Protein AF-A0A523Y643-F1 (afdb_monomer)

Sequence (197 aa):
MKVLLTNDDGIYAPGLFSLYQALKSDYDLTVVAPESEMSAVGHAITLTSPLRVQEVQRNGSTYGYAVTGTPADCVKIAVQELLERPPDIILSGINPGANIGVNLLYSGTVSAATEGAFLGVRSAAISLNARKNPDFGFAAQFSKEIIRFMIESGLRDGTALNVNIPALPKEEIAGVCFTRQGTSRFEEYFERRSDPR

Radius of gyration: 16.76 Å; Cα contacts (8 Å, |Δi|>4): 409; chains: 1; bounding box: 59×37×44 Å

Mean predicted aligned error: 4.1 Å

Secondary structure (DSSP, 8-state):
-EEEEE-SS-TT-HHHHHHHHHHTTTSEEEEEEESS--TT-TT----SS---EEEEEETTEEEEEEESS-HHHHHHHIIIIISSS--SEEEEEEEES---GGGGGG-HHHHHHHHHHHTT-EEEEEEEE-SSS---HHHHHHHHHHHHHHHHS-PPTTPEEEEEEESS-GGG-----------PPP-----------

Structure (mmCIF, N/CA/C/O backbone):
data_AF-A0A523Y643-F1
#
_entry.id   AF-A0A523Y643-F1
#
loop_
_atom_site.group_PDB
_atom_site.id
_atom_site.type_symbol
_atom_site.label_atom_id
_atom_site.label_alt_id
_atom_site.label_comp_id
_atom_site.label_asym_id
_atom_site.label_entity_id
_atom_site.label_seq_id
_atom_site.pdbx_PDB_ins_code
_atom_site.Cartn_x
_atom_site.Cartn_y
_atom_site.Cartn_z
_atom_site.occupancy
_atom_site.B_iso_or_equiv
_atom_site.auth_seq_id
_atom_site.auth_comp_id
_atom_site.auth_asym_id
_atom_site.auth_atom_id
_atom_site.pdbx_PDB_model_num
ATOM 1 N N . MET A 1 1 ? -17.207 4.022 5.014 1.00 94.50 1 MET A N 1
ATOM 2 C CA . MET A 1 1 ? -16.440 2.779 4.797 1.00 94.50 1 MET A CA 1
ATOM 3 C C . MET A 1 1 ? -15.030 3.022 5.298 1.00 94.50 1 MET A C 1
ATOM 5 O O . MET A 1 1 ? -14.485 4.071 4.965 1.00 94.50 1 MET A O 1
ATOM 9 N N . LYS A 1 2 ? -14.500 2.123 6.134 1.00 97.50 2 LYS A N 1
ATOM 10 C CA . LYS A 1 2 ? -13.152 2.203 6.705 1.00 97.50 2 LYS A CA 1
ATOM 11 C C . LYS A 1 2 ? -12.150 1.562 5.753 1.00 97.50 2 LYS A C 1
ATOM 13 O O . LYS A 1 2 ? -12.323 0.403 5.381 1.00 97.50 2 LYS A O 1
ATOM 18 N N . VAL A 1 3 ? -11.109 2.296 5.384 1.00 98.50 3 VAL A N 1
ATOM 19 C CA . VAL A 1 3 ? -10.050 1.810 4.495 1.00 98.50 3 VAL A CA 1
ATOM 20 C C . VAL A 1 3 ? -8.708 1.949 5.203 1.00 98.50 3 VAL A C 1
ATOM 22 O O . VAL A 1 3 ? -8.324 3.040 5.625 1.00 98.50 3 VAL A O 1
ATOM 25 N N . LEU A 1 4 ? -7.992 0.834 5.323 1.00 98.75 4 LEU A N 1
ATOM 26 C CA . LEU A 1 4 ? -6.617 0.817 5.808 1.00 98.75 4 LEU A CA 1
ATOM 27 C C . LEU A 1 4 ? -5.664 0.996 4.625 1.00 98.75 4 LEU A C 1
ATOM 29 O O . LEU A 1 4 ? -5.752 0.263 3.639 1.00 98.75 4 LEU A O 1
ATOM 33 N N . LEU A 1 5 ? -4.744 1.948 4.738 1.00 98.81 5 LEU A N 1
ATOM 34 C CA . LEU A 1 5 ? -3.665 2.166 3.782 1.00 98.81 5 LEU A CA 1
ATOM 35 C C . LEU A 1 5 ? -2.330 1.734 4.389 1.00 98.81 5 LEU A C 1
ATOM 37 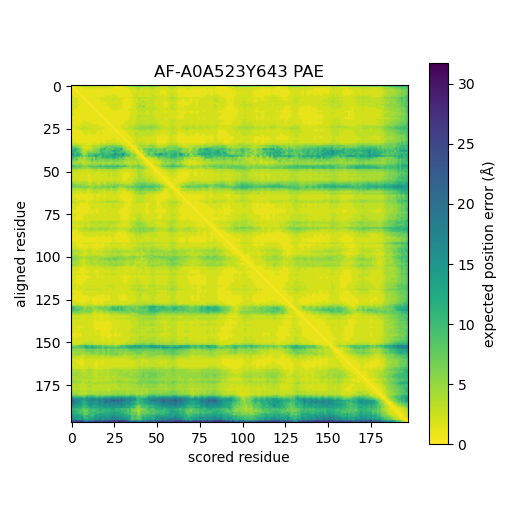O O . LEU A 1 5 ? -2.016 2.076 5.530 1.00 98.81 5 LEU A O 1
ATOM 41 N N . THR A 1 6 ? -1.535 1.014 3.608 1.00 98.69 6 THR A N 1
ATOM 42 C CA . THR A 1 6 ? -0.188 0.562 3.973 1.00 98.69 6 THR A CA 1
ATOM 43 C C . THR A 1 6 ? 0.709 0.523 2.733 1.00 98.69 6 THR A C 1
ATOM 45 O O . THR A 1 6 ? 0.250 0.832 1.635 1.00 98.69 6 THR A O 1
ATOM 48 N N . ASN A 1 7 ? 1.985 0.179 2.885 1.00 98.38 7 ASN A N 1
ATOM 49 C CA . ASN A 1 7 ? 2.932 -0.051 1.791 1.00 98.38 7 ASN A CA 1
ATOM 50 C C . ASN A 1 7 ? 4.197 -0.760 2.312 1.00 98.38 7 ASN A C 1
ATOM 52 O O . ASN A 1 7 ? 4.288 -1.120 3.484 1.00 98.38 7 ASN A O 1
ATOM 56 N N . ASP A 1 8 ? 5.186 -0.918 1.434 1.00 96.06 8 ASP A N 1
ATOM 57 C CA . ASP A 1 8 ? 6.553 -1.330 1.751 1.00 96.06 8 ASP A CA 1
ATOM 58 C C . ASP A 1 8 ? 7.605 -0.225 1.592 1.00 96.06 8 ASP A C 1
ATOM 60 O O . ASP A 1 8 ? 8.681 -0.354 2.161 1.00 96.06 8 ASP A O 1
ATOM 64 N N . ASP A 1 9 ? 7.303 0.900 0.941 1.00 96.38 9 ASP A N 1
ATOM 65 C CA . ASP A 1 9 ? 8.229 2.048 0.860 1.00 96.38 9 ASP A CA 1
ATOM 66 C C . ASP A 1 9 ? 8.308 2.881 2.163 1.00 96.38 9 ASP A C 1
ATOM 68 O O . ASP A 1 9 ? 9.117 3.803 2.282 1.00 96.38 9 ASP A O 1
ATOM 72 N N . GLY A 1 10 ? 7.428 2.597 3.128 1.00 97.50 10 GLY A N 1
ATOM 73 C CA . GLY A 1 10 ? 7.345 3.263 4.425 1.00 97.50 10 GLY A CA 1
ATOM 74 C C . GLY A 1 10 ? 6.343 4.423 4.501 1.00 97.50 10 GLY A C 1
ATOM 75 O O . GLY A 1 10 ? 5.835 4.935 3.499 1.00 97.50 10 GLY A O 1
ATOM 76 N N . ILE A 1 11 ? 6.067 4.867 5.731 1.00 98.06 11 ILE A N 1
ATOM 77 C CA . ILE A 1 11 ? 5.000 5.825 6.077 1.00 98.06 11 ILE A CA 1
ATOM 78 C C . ILE A 1 11 ? 5.140 7.193 5.390 1.00 98.06 11 ILE A C 1
ATOM 80 O O . ILE A 1 11 ? 4.145 7.865 5.109 1.00 98.06 11 ILE A O 1
ATOM 84 N N . TYR A 1 12 ? 6.369 7.611 5.083 1.00 96.62 12 TYR A N 1
ATOM 85 C CA . TYR A 1 12 ? 6.659 8.902 4.451 1.00 96.62 12 TYR A CA 1
ATOM 86 C C . TYR A 1 12 ? 6.661 8.847 2.919 1.00 96.62 12 TYR A C 1
ATOM 88 O O . TYR A 1 12 ? 6.877 9.877 2.274 1.00 96.62 12 TYR A O 1
ATOM 96 N N . ALA A 1 13 ? 6.412 7.676 2.327 1.00 96.88 13 ALA A N 1
ATOM 97 C CA . ALA A 1 13 ? 6.530 7.486 0.894 1.00 96.88 13 ALA A CA 1
ATOM 98 C C . ALA A 1 13 ? 5.541 8.358 0.097 1.00 96.88 13 ALA A C 1
ATOM 100 O O . ALA A 1 13 ? 4.366 8.491 0.469 1.00 96.88 13 ALA A O 1
ATOM 101 N N . PRO A 1 14 ? 5.979 8.923 -1.044 1.00 96.81 14 PRO A N 1
ATOM 102 C CA . PRO A 1 14 ? 5.123 9.751 -1.884 1.00 96.81 14 PRO A CA 1
ATOM 103 C C . PRO A 1 14 ? 3.932 8.967 -2.447 1.00 96.81 14 PRO A C 1
ATOM 105 O O . PRO A 1 14 ? 2.831 9.505 -2.472 1.00 96.81 14 PRO A O 1
ATOM 108 N N . GLY A 1 15 ? 4.116 7.696 -2.824 1.00 97.56 15 GLY A N 1
ATOM 109 C CA . GLY A 1 15 ? 3.043 6.857 -3.367 1.00 97.56 15 GLY A CA 1
ATOM 110 C C . GLY A 1 15 ? 1.911 6.602 -2.369 1.00 97.56 15 GLY A C 1
ATOM 111 O O . GLY A 1 15 ? 0.738 6.743 -2.719 1.00 97.56 15 GLY A O 1
ATOM 112 N N . LEU A 1 16 ? 2.253 6.310 -1.110 1.00 98.44 16 LEU A N 1
ATOM 113 C CA . LEU A 1 16 ? 1.284 6.150 -0.020 1.00 98.44 16 LEU A CA 1
ATOM 114 C C . LEU A 1 16 ? 0.553 7.464 0.275 1.00 98.44 16 LEU A C 1
ATOM 116 O O . LEU A 1 16 ? -0.667 7.487 0.439 1.00 98.44 16 LEU A O 1
ATOM 120 N N . PHE A 1 17 ? 1.277 8.585 0.280 1.00 97.75 17 PHE A N 1
ATOM 121 C CA . PHE A 1 17 ? 0.656 9.887 0.490 1.00 97.75 17 PHE A CA 1
ATOM 122 C C . PHE A 1 17 ? -0.278 10.289 -0.657 1.00 97.75 17 PHE A C 1
ATOM 124 O O . PHE A 1 17 ? -1.362 10.811 -0.403 1.00 97.75 17 PHE A O 1
ATOM 131 N N . SER A 1 18 ? 0.102 10.036 -1.911 1.00 98.12 18 SER A N 1
ATOM 132 C CA . SER A 1 18 ? -0.758 10.268 -3.074 1.00 98.12 18 SER A CA 1
ATOM 133 C C . SER A 1 18 ? -2.040 9.443 -2.991 1.00 98.12 18 SER A C 1
ATOM 135 O O . SER A 1 18 ? -3.122 9.978 -3.240 1.00 98.12 18 SER A O 1
ATOM 137 N N . LEU A 1 19 ? -1.935 8.178 -2.572 1.00 98.25 19 LEU A N 1
ATOM 138 C CA . LEU A 1 19 ? -3.084 7.310 -2.333 1.00 98.25 19 LEU A CA 1
ATOM 139 C C . LEU A 1 19 ? -4.006 7.878 -1.243 1.00 98.25 19 LEU A C 1
ATOM 141 O O . LEU A 1 19 ? -5.204 8.035 -1.471 1.00 98.25 19 LEU A O 1
ATOM 145 N N . TYR A 1 20 ? -3.445 8.277 -0.098 1.00 98.25 20 TYR A N 1
ATOM 146 C CA . TYR A 1 20 ? -4.191 8.941 0.974 1.00 98.25 20 TYR A CA 1
ATOM 147 C C . TYR A 1 20 ? -4.910 10.205 0.477 1.00 98.25 20 TYR A C 1
ATOM 149 O O . TYR A 1 20 ? -6.107 10.373 0.702 1.00 98.25 20 TYR A O 1
ATOM 157 N N . GLN A 1 21 ? -4.212 11.088 -0.246 1.00 97.56 21 GLN A N 1
ATOM 158 C CA . GLN A 1 21 ? -4.789 12.338 -0.752 1.00 97.56 21 GLN A CA 1
ATOM 159 C C . GLN A 1 21 ? -5.953 12.106 -1.714 1.00 97.56 21 GLN A C 1
ATOM 161 O O . GLN A 1 21 ? -6.928 12.855 -1.669 1.00 97.56 21 GLN A O 1
ATOM 166 N N . ALA A 1 22 ? -5.869 11.081 -2.564 1.00 98.00 22 ALA A N 1
ATOM 167 C CA . ALA A 1 22 ? -6.938 10.761 -3.499 1.00 98.00 22 ALA A CA 1
ATOM 168 C C . ALA A 1 22 ? -8.199 10.241 -2.794 1.00 98.00 22 ALA A C 1
ATOM 170 O O . ALA A 1 22 ? -9.299 10.489 -3.284 1.00 98.00 22 ALA A O 1
ATOM 171 N N . LEU A 1 23 ? -8.050 9.543 -1.663 1.00 98.00 23 LEU A N 1
ATOM 172 C CA . LEU A 1 23 ? -9.134 8.808 -1.005 1.00 98.00 23 LEU A CA 1
ATOM 173 C C . LEU A 1 23 ? -9.737 9.521 0.218 1.00 98.00 23 LEU A C 1
ATOM 175 O O . LEU A 1 23 ? -10.874 9.230 0.5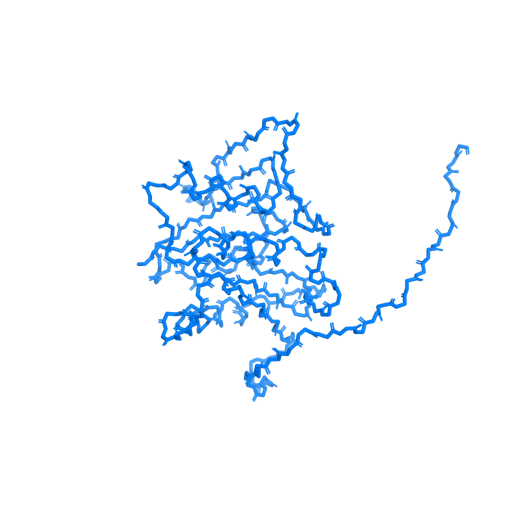83 1.00 98.00 23 LEU A O 1
ATOM 179 N N . LYS A 1 24 ? -9.022 10.465 0.845 1.00 96.38 24 LYS A N 1
ATOM 180 C CA . LYS A 1 24 ? -9.410 11.062 2.142 1.00 96.38 24 LYS A CA 1
ATOM 181 C C . LYS A 1 24 ? -10.755 11.801 2.159 1.00 96.38 24 LYS A C 1
ATOM 183 O O . LYS A 1 24 ? -11.281 12.048 3.236 1.00 96.38 24 LYS A O 1
ATOM 188 N N . SER A 1 25 ? -11.279 12.220 1.003 1.00 96.44 25 SER A N 1
ATOM 189 C CA . SER A 1 25 ? -12.585 12.894 0.910 1.00 96.44 25 SER A CA 1
ATOM 190 C C . SER A 1 25 ? -13.764 11.925 0.923 1.00 96.44 25 SER A C 1
ATOM 192 O O . SER A 1 25 ? -14.877 12.333 1.241 1.00 96.44 25 SER A O 1
ATOM 194 N N . ASP A 1 26 ? -13.522 10.662 0.567 1.00 97.25 26 ASP A N 1
ATOM 195 C CA . ASP A 1 26 ? -14.577 9.700 0.238 1.00 97.25 26 ASP A CA 1
ATOM 196 C C . ASP A 1 26 ? -14.657 8.562 1.271 1.00 97.25 26 ASP A C 1
ATOM 198 O O . ASP A 1 26 ? -15.687 7.895 1.394 1.00 97.25 26 ASP A O 1
ATOM 202 N N . TYR A 1 27 ? -13.575 8.337 2.022 1.00 97.75 27 TYR A N 1
ATOM 203 C CA . TYR A 1 27 ? -13.413 7.195 2.919 1.00 97.75 27 TYR A CA 1
ATOM 204 C C . TYR A 1 27 ? -12.883 7.609 4.294 1.00 97.75 27 TYR A C 1
ATOM 206 O O . TYR A 1 27 ? -12.152 8.587 4.432 1.00 97.75 27 TYR A O 1
ATOM 214 N N . ASP A 1 28 ? -13.223 6.810 5.305 1.00 97.31 28 ASP A N 1
ATOM 215 C CA . ASP A 1 28 ? -12.621 6.891 6.636 1.00 97.31 28 ASP A CA 1
ATOM 216 C C . ASP A 1 28 ? -11.273 6.159 6.588 1.00 97.31 28 ASP A C 1
ATOM 218 O O . ASP A 1 28 ? -11.234 4.929 6.485 1.00 97.31 28 ASP A O 1
ATOM 222 N N . LEU A 1 29 ? -10.178 6.920 6.535 1.00 97.75 29 LEU A N 1
ATOM 223 C CA . LEU A 1 29 ? -8.839 6.394 6.283 1.00 97.75 29 LEU A CA 1
ATOM 224 C C . LEU A 1 29 ? -8.044 6.214 7.570 1.00 97.75 29 LEU A C 1
ATOM 226 O O . LEU A 1 29 ? -7.922 7.131 8.377 1.00 97.75 29 LEU A O 1
ATOM 230 N N . THR A 1 30 ? -7.378 5.071 7.689 1.00 98.25 30 THR A N 1
ATOM 231 C CA . THR A 1 30 ? -6.269 4.891 8.630 1.00 98.25 30 THR A CA 1
ATOM 232 C C . THR A 1 30 ? -5.026 4.488 7.856 1.00 98.25 30 THR A C 1
ATOM 234 O O . THR A 1 30 ? -5.100 3.631 6.981 1.00 98.25 30 THR A O 1
ATOM 237 N N . VAL A 1 31 ? -3.884 5.103 8.159 1.00 98.62 31 VAL A N 1
ATOM 238 C CA . VAL A 1 31 ? -2.599 4.751 7.545 1.00 98.62 31 VAL A CA 1
ATOM 239 C C . VAL A 1 31 ? -1.744 4.036 8.583 1.00 98.62 31 VAL A C 1
ATOM 241 O O . VAL A 1 31 ? -1.501 4.588 9.654 1.00 98.62 31 VAL A O 1
ATOM 244 N N . VAL A 1 32 ? -1.286 2.825 8.275 1.00 98.62 32 VAL A N 1
ATOM 245 C CA . VAL A 1 32 ? -0.326 2.077 9.100 1.00 98.62 32 VAL A CA 1
ATOM 246 C C . VAL A 1 32 ? 0.722 1.486 8.175 1.00 98.62 32 VAL A C 1
ATOM 248 O O . VAL A 1 32 ? 0.396 0.672 7.313 1.00 98.62 32 VAL A O 1
ATOM 251 N N . ALA A 1 33 ? 1.972 1.902 8.317 1.00 98.44 33 ALA A N 1
ATOM 252 C CA . ALA A 1 33 ? 3.040 1.514 7.402 1.00 98.44 33 ALA A CA 1
ATOM 253 C C . ALA A 1 33 ? 4.385 1.380 8.128 1.00 98.44 33 ALA A C 1
ATOM 255 O O . ALA A 1 33 ? 4.535 1.911 9.235 1.00 98.44 33 ALA A O 1
ATOM 256 N N . PRO A 1 34 ? 5.374 0.707 7.515 1.00 97.88 34 PRO A N 1
ATOM 257 C CA . PRO A 1 34 ? 6.714 0.622 8.075 1.00 97.88 34 PRO A CA 1
ATOM 258 C C . PRO A 1 34 ? 7.317 2.009 8.323 1.00 97.88 34 PRO A C 1
ATOM 260 O O . PRO A 1 34 ? 7.054 2.965 7.588 1.00 97.88 34 PRO A O 1
ATOM 263 N N . GLU A 1 35 ? 8.147 2.139 9.354 1.00 95.44 35 GLU A N 1
ATOM 264 C CA . GLU A 1 35 ? 8.869 3.393 9.617 1.00 95.44 35 GLU A CA 1
ATOM 265 C C . GLU A 1 35 ? 9.904 3.739 8.530 1.00 95.44 35 GLU A C 1
ATOM 267 O O . GLU A 1 35 ? 10.216 4.911 8.318 1.00 95.44 35 GLU A O 1
ATOM 272 N N . SER A 1 36 ?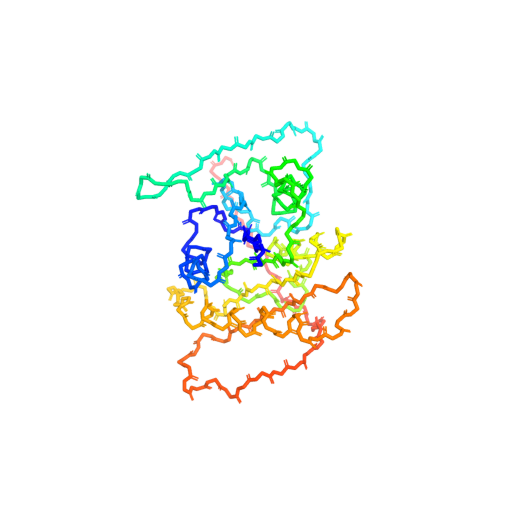 10.423 2.723 7.839 1.00 91.69 36 SER A N 1
ATOM 273 C CA . SER A 1 36 ? 11.477 2.811 6.827 1.00 91.69 36 SER A CA 1
ATOM 274 C C . SER A 1 36 ? 11.163 1.918 5.623 1.00 91.69 36 SER A C 1
ATOM 276 O O . SER A 1 36 ? 10.223 1.126 5.663 1.00 91.69 36 SER A O 1
ATOM 278 N N . GLU A 1 37 ? 11.922 2.073 4.535 1.00 89.88 37 GLU A N 1
ATOM 279 C CA . GLU A 1 37 ? 11.760 1.254 3.330 1.00 89.88 37 GLU A CA 1
ATOM 280 C C . GLU A 1 37 ? 12.045 -0.229 3.627 1.00 89.88 37 GLU A C 1
ATOM 282 O O . GLU A 1 37 ? 13.090 -0.587 4.167 1.00 89.88 37 GLU A O 1
ATOM 287 N N . MET A 1 38 ? 11.110 -1.086 3.222 1.00 85.94 38 MET A N 1
ATOM 288 C CA . MET A 1 38 ? 11.101 -2.540 3.390 1.00 85.94 38 MET A CA 1
ATOM 289 C C . MET A 1 38 ? 10.924 -3.246 2.033 1.00 85.94 38 MET A C 1
ATOM 291 O O . MET A 1 38 ? 10.268 -4.284 1.926 1.00 85.94 38 MET A O 1
ATOM 295 N N . SER A 1 39 ? 11.505 -2.686 0.972 1.00 77.94 39 SER A N 1
ATOM 296 C CA . SER A 1 39 ? 11.548 -3.311 -0.352 1.00 77.94 39 SER A CA 1
ATOM 297 C C . SER A 1 39 ? 12.199 -4.705 -0.285 1.00 77.94 39 SER A C 1
ATOM 299 O O . SER A 1 39 ? 13.198 -4.908 0.402 1.00 77.94 39 SER A O 1
ATOM 301 N N . ALA A 1 40 ? 11.650 -5.670 -1.031 1.00 75.88 40 ALA A N 1
ATOM 302 C CA . ALA A 1 40 ? 12.151 -7.050 -1.140 1.00 75.88 40 ALA A CA 1
ATOM 303 C C . ALA A 1 40 ? 12.111 -7.914 0.146 1.00 75.88 40 ALA A C 1
ATOM 305 O O . ALA A 1 40 ? 12.752 -8.965 0.195 1.00 75.88 40 ALA A O 1
ATOM 306 N N . VAL A 1 41 ? 11.336 -7.536 1.172 1.00 78.38 41 VAL A N 1
ATOM 307 C CA . VAL A 1 41 ? 11.178 -8.351 2.399 1.00 78.38 41 VAL A CA 1
ATOM 308 C C . VAL A 1 41 ? 10.256 -9.568 2.232 1.00 78.38 41 VAL A C 1
ATOM 310 O O . VAL A 1 41 ? 10.208 -10.426 3.112 1.00 78.38 41 VAL A O 1
ATOM 313 N N . GLY A 1 42 ? 9.516 -9.663 1.120 1.00 81.44 42 GLY A N 1
ATOM 314 C CA . GLY A 1 42 ? 8.497 -10.695 0.917 1.00 81.44 42 GLY A CA 1
ATOM 315 C C . GLY A 1 42 ? 7.406 -10.659 1.990 1.00 81.44 42 GLY A C 1
ATOM 316 O O . GLY A 1 42 ? 7.041 -9.592 2.485 1.00 81.44 42 GLY A O 1
ATOM 317 N N . HIS A 1 43 ? 6.901 -11.838 2.369 1.00 82.38 43 HIS A N 1
ATOM 318 C CA . HIS A 1 43 ? 5.887 -12.002 3.423 1.00 82.38 43 HIS A CA 1
ATOM 319 C C . HIS A 1 43 ? 6.527 -12.319 4.780 1.00 82.38 43 HIS A C 1
ATOM 321 O O . HIS A 1 43 ? 6.110 -13.233 5.492 1.00 82.38 43 HIS A O 1
ATOM 327 N N . ALA A 1 44 ? 7.593 -11.595 5.121 1.00 87.19 44 ALA A N 1
ATOM 328 C CA . ALA A 1 44 ? 8.215 -11.695 6.434 1.00 87.19 44 ALA A CA 1
ATOM 329 C C . ALA A 1 44 ? 7.279 -11.160 7.533 1.00 87.19 44 ALA A C 1
ATOM 331 O O . ALA A 1 44 ? 6.431 -10.310 7.273 1.00 87.19 44 ALA A O 1
ATOM 332 N N . ILE A 1 45 ? 7.461 -11.654 8.759 1.00 87.88 45 ILE A N 1
ATOM 333 C CA . ILE A 1 45 ? 6.816 -11.158 9.982 1.00 87.88 45 ILE A CA 1
ATOM 334 C C . ILE A 1 45 ? 7.854 -11.064 11.101 1.00 87.88 45 ILE A C 1
ATOM 336 O O . ILE A 1 45 ? 8.818 -11.837 11.135 1.00 87.88 45 ILE A O 1
ATOM 340 N N . THR A 1 46 ? 7.655 -10.138 12.034 1.00 89.94 46 THR A N 1
ATOM 341 C CA . THR A 1 46 ? 8.590 -9.902 13.140 1.00 89.94 46 THR A CA 1
ATOM 342 C C . THR A 1 46 ? 8.177 -10.716 14.365 1.00 89.94 46 THR A C 1
ATOM 344 O O . THR A 1 46 ? 7.160 -10.437 14.990 1.00 89.94 46 THR A O 1
ATOM 347 N N . LEU A 1 47 ? 8.980 -11.723 14.730 1.00 87.12 47 LEU A N 1
ATOM 348 C CA . LEU A 1 47 ? 8.702 -12.610 15.878 1.00 87.12 47 LEU A CA 1
ATOM 349 C C . LEU A 1 47 ? 9.693 -12.458 17.037 1.00 87.12 47 LEU A C 1
ATOM 351 O O . LEU A 1 47 ? 9.372 -12.765 18.180 1.00 87.12 47 LEU A O 1
ATOM 355 N N . THR A 1 48 ? 10.918 -12.027 16.746 1.00 89.06 48 THR A N 1
ATOM 356 C CA . THR A 1 48 ? 12.043 -12.058 17.697 1.00 89.06 48 THR A CA 1
ATOM 357 C C . THR A 1 48 ? 12.249 -10.743 18.443 1.00 89.06 48 THR A C 1
ATOM 359 O O . THR A 1 48 ? 13.051 -10.695 19.372 1.00 89.06 48 THR A O 1
ATOM 362 N N . SER A 1 49 ? 11.546 -9.684 18.041 1.00 88.88 49 SER A N 1
ATOM 363 C CA . SER A 1 49 ? 11.682 -8.334 18.588 1.00 88.88 49 SER A CA 1
ATOM 364 C C . SER A 1 49 ? 10.303 -7.708 18.797 1.00 88.88 49 SER A C 1
ATOM 366 O O . SER A 1 49 ? 9.403 -7.967 17.998 1.00 88.88 49 SER A O 1
ATOM 368 N N . PRO A 1 50 ? 10.113 -6.864 19.828 1.00 92.88 50 PRO A N 1
ATOM 369 C CA . PRO A 1 50 ? 8.864 -6.131 19.996 1.00 92.88 50 PRO A CA 1
ATOM 370 C C . PRO A 1 50 ? 8.592 -5.193 18.816 1.00 92.88 50 PRO A C 1
ATOM 372 O O . PRO A 1 50 ? 9.479 -4.438 18.411 1.00 92.88 50 PRO A O 1
ATOM 375 N N . LEU A 1 51 ? 7.350 -5.187 18.328 1.00 96.06 51 LEU A N 1
ATOM 376 C CA . LEU A 1 51 ? 6.853 -4.152 17.425 1.00 96.06 51 LEU A CA 1
ATOM 377 C C . LEU A 1 51 ? 6.611 -2.861 18.214 1.00 96.06 51 LEU A C 1
ATOM 379 O O . LEU A 1 51 ? 6.024 -2.880 19.298 1.00 96.06 51 LEU A O 1
ATOM 383 N N . ARG A 1 52 ? 7.049 -1.728 17.670 1.00 96.81 52 ARG A N 1
ATOM 384 C CA . ARG A 1 52 ? 6.768 -0.391 18.195 1.00 96.81 52 ARG A CA 1
ATOM 385 C C . ARG A 1 52 ? 5.893 0.347 17.203 1.00 96.81 52 ARG A C 1
ATOM 387 O O . ARG A 1 52 ? 6.112 0.248 16.000 1.00 96.81 52 ARG A O 1
ATOM 394 N N . VAL A 1 53 ? 4.935 1.097 17.732 1.00 97.75 53 VAL A N 1
ATOM 395 C CA . VAL A 1 53 ? 4.022 1.932 16.956 1.00 97.75 53 VAL A CA 1
ATOM 396 C C . VAL A 1 53 ? 4.236 3.380 17.367 1.00 97.75 53 VAL A C 1
ATOM 398 O O . VAL A 1 53 ? 4.249 3.691 18.558 1.00 97.75 53 VAL A O 1
ATOM 401 N N . GLN A 1 54 ? 4.403 4.261 16.388 1.00 97.62 54 GLN A N 1
ATOM 402 C CA . GLN A 1 54 ? 4.543 5.695 16.598 1.00 97.62 54 GLN A CA 1
ATOM 403 C C . GLN A 1 54 ? 3.494 6.443 15.782 1.00 97.62 54 GLN A C 1
ATOM 405 O O . GLN A 1 54 ? 3.371 6.229 14.580 1.00 97.62 54 GLN A O 1
ATOM 410 N N . GLU A 1 55 ? 2.766 7.357 16.418 1.00 97.62 55 GLU A N 1
ATOM 411 C CA . GLU A 1 55 ? 1.880 8.265 15.694 1.00 97.62 55 GLU A CA 1
ATOM 412 C C . GLU A 1 55 ? 2.697 9.251 14.847 1.00 97.62 55 GLU A C 1
ATOM 414 O O . GLU A 1 55 ? 3.614 9.916 15.335 1.00 97.62 55 GLU A O 1
ATOM 419 N N . VAL A 1 56 ? 2.341 9.358 13.571 1.00 97.50 56 VAL A N 1
ATOM 420 C CA . VAL A 1 56 ? 2.920 10.296 12.614 1.00 97.50 56 VAL A CA 1
ATOM 421 C C . VAL A 1 56 ? 1.911 11.399 12.348 1.00 97.50 56 VAL A C 1
ATOM 423 O O . VAL A 1 56 ? 0.775 11.144 11.946 1.00 97.50 56 VAL A O 1
ATOM 426 N N . GLN A 1 57 ? 2.346 12.643 12.525 1.00 95.81 57 GLN A N 1
ATOM 427 C CA . GLN A 1 57 ? 1.549 13.823 12.217 1.00 95.81 57 GLN A CA 1
ATOM 428 C C . GLN A 1 57 ? 1.981 14.449 10.895 1.00 95.81 57 GLN A C 1
ATOM 430 O O . GLN A 1 57 ? 3.160 14.465 10.539 1.00 95.81 57 GLN A O 1
ATOM 435 N N . ARG A 1 58 ? 1.018 15.019 10.172 1.00 91.31 58 ARG A N 1
ATOM 436 C CA . ARG A 1 58 ? 1.260 15.792 8.955 1.00 91.31 58 ARG A CA 1
ATOM 437 C C . ARG A 1 58 ? 0.314 16.982 8.924 1.00 91.31 58 ARG A C 1
ATOM 439 O O . ARG A 1 58 ? -0.880 16.833 9.150 1.00 91.31 58 ARG A O 1
ATOM 446 N N . ASN A 1 59 ? 0.853 18.171 8.656 1.00 88.75 59 ASN A N 1
ATOM 447 C CA . ASN A 1 59 ? 0.098 19.431 8.656 1.00 88.75 59 ASN A CA 1
ATOM 448 C C . ASN A 1 59 ? -0.679 19.692 9.966 1.00 88.75 59 ASN A C 1
ATOM 450 O O . ASN A 1 59 ? -1.782 20.228 9.934 1.00 88.75 59 ASN A O 1
ATOM 454 N N . GLY A 1 60 ? -0.112 19.302 11.115 1.00 87.44 60 GLY A N 1
ATOM 455 C CA . GLY A 1 60 ? -0.720 19.525 12.433 1.00 87.44 60 GLY A CA 1
ATOM 456 C C . GLY A 1 60 ? -1.894 18.599 12.766 1.00 87.44 60 GLY A C 1
ATOM 457 O O . GLY A 1 60 ? -2.655 18.888 13.683 1.00 87.44 60 GLY A O 1
ATOM 458 N N . SER A 1 61 ? -2.075 17.504 12.027 1.00 88.75 61 SER A N 1
ATOM 459 C CA . SER A 1 61 ? -3.083 16.478 12.311 1.00 88.75 61 SER A CA 1
ATOM 460 C C . SER A 1 61 ? -2.481 15.082 12.194 1.00 88.75 61 SER A C 1
ATOM 462 O O . SER A 1 61 ? -1.498 14.883 11.475 1.00 88.75 61 SER A O 1
ATOM 464 N N . THR A 1 62 ? -3.063 14.115 12.899 1.00 92.38 62 THR A N 1
ATOM 465 C CA . THR A 1 62 ? -2.664 12.707 12.816 1.00 92.38 62 THR A CA 1
ATOM 466 C C . THR A 1 62 ? -2.824 12.211 11.381 1.00 92.38 62 THR A C 1
ATOM 468 O O . THR A 1 62 ? -3.906 12.272 10.800 1.00 92.38 62 THR A O 1
ATOM 471 N N . TYR A 1 63 ? -1.719 11.759 10.796 1.00 95.75 63 TYR A N 1
ATOM 472 C CA . TYR A 1 63 ? -1.673 11.188 9.453 1.00 95.75 63 TYR A CA 1
ATOM 473 C C . TYR A 1 63 ? -1.793 9.664 9.491 1.00 95.75 63 TYR A C 1
ATOM 475 O O . TYR A 1 63 ? -2.470 9.083 8.646 1.00 95.75 63 TYR A O 1
ATOM 483 N N . GLY A 1 64 ? -1.160 9.022 10.473 1.00 97.56 64 GLY A N 1
ATOM 484 C CA . GLY A 1 64 ? -1.180 7.573 10.624 1.00 97.56 64 GLY A CA 1
ATOM 485 C C . GLY A 1 64 ? -0.185 7.076 11.658 1.00 97.56 64 GLY A C 1
ATOM 486 O O . GLY A 1 64 ? 0.261 7.835 12.515 1.00 97.56 64 GLY A O 1
ATOM 487 N N . TYR A 1 65 ? 0.190 5.808 11.539 1.00 98.50 65 TYR A N 1
ATOM 488 C CA . TYR A 1 65 ? 1.078 5.122 12.464 1.00 98.50 65 TYR A CA 1
ATOM 489 C C . TYR A 1 65 ? 2.262 4.493 11.723 1.00 98.50 65 TYR A C 1
ATOM 491 O O . TYR A 1 65 ? 2.083 3.739 10.766 1.00 98.50 65 TYR A O 1
ATOM 499 N N . ALA A 1 66 ? 3.473 4.801 12.175 1.00 98.25 66 ALA A N 1
ATOM 500 C CA . ALA A 1 66 ? 4.699 4.135 11.758 1.00 98.25 66 ALA A CA 1
ATOM 501 C C . ALA A 1 66 ? 4.942 2.906 12.637 1.00 98.25 66 ALA A C 1
ATOM 503 O O . ALA A 1 66 ? 4.783 2.986 13.857 1.00 98.25 66 ALA A O 1
ATOM 504 N N . VAL A 1 67 ? 5.347 1.788 12.035 1.00 98.06 67 VAL A N 1
ATOM 505 C CA . VAL A 1 67 ? 5.619 0.535 12.750 1.00 98.06 67 VAL A CA 1
ATOM 506 C C . VAL A 1 67 ? 7.059 0.084 12.512 1.00 98.06 67 VAL A C 1
ATOM 508 O O . VAL A 1 67 ? 7.523 0.055 11.372 1.00 98.06 67 VAL A O 1
ATOM 511 N N . THR A 1 68 ? 7.760 -0.327 13.573 1.00 95.81 68 THR A N 1
ATOM 512 C CA . THR A 1 68 ? 9.081 -0.984 13.481 1.00 95.81 68 THR A CA 1
ATOM 513 C C . THR A 1 68 ? 8.920 -2.454 13.064 1.00 95.81 68 THR A C 1
ATOM 515 O O . THR A 1 68 ? 9.215 -3.369 13.836 1.00 95.81 68 THR A O 1
ATOM 518 N N . GLY A 1 69 ? 8.362 -2.694 11.882 1.00 94.75 69 GLY A N 1
ATOM 519 C CA . GLY A 1 69 ? 8.013 -4.027 11.404 1.00 94.75 69 GLY A CA 1
ATOM 520 C C . GLY A 1 69 ? 7.841 -4.078 9.894 1.00 94.75 69 GLY A C 1
ATOM 521 O O . GLY A 1 69 ? 8.037 -3.093 9.183 1.00 94.75 69 GLY A O 1
ATOM 522 N N . THR A 1 70 ? 7.477 -5.256 9.409 1.00 96.56 70 THR A N 1
ATOM 523 C CA . THR A 1 70 ? 7.229 -5.512 7.989 1.00 96.56 70 THR A CA 1
ATOM 524 C C . THR A 1 70 ? 5.859 -4.971 7.550 1.00 96.56 70 THR A C 1
ATOM 526 O O . THR A 1 70 ? 5.000 -4.680 8.390 1.00 96.56 70 THR A O 1
ATOM 529 N N . PRO A 1 71 ? 5.586 -4.889 6.238 1.00 96.69 71 PRO A N 1
ATOM 530 C C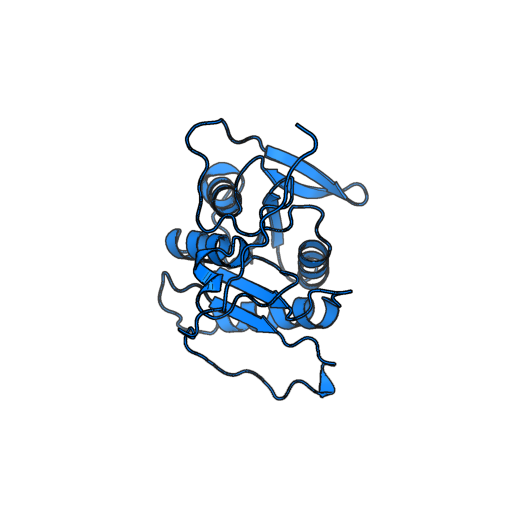A . PRO A 1 71 ? 4.254 -4.549 5.733 1.00 96.69 71 PRO A CA 1
ATOM 531 C C . PRO A 1 71 ? 3.150 -5.493 6.245 1.00 96.69 71 PRO A C 1
ATOM 533 O O . PRO A 1 71 ? 2.044 -5.049 6.548 1.00 96.69 71 PRO A O 1
ATOM 536 N N . ALA A 1 72 ? 3.446 -6.788 6.411 1.00 96.81 72 ALA A N 1
ATOM 537 C CA . ALA A 1 72 ? 2.503 -7.745 6.993 1.00 96.81 72 ALA A CA 1
ATOM 538 C C . ALA A 1 72 ? 2.258 -7.469 8.489 1.00 96.81 72 ALA A C 1
ATOM 540 O O . ALA A 1 72 ? 1.110 -7.492 8.937 1.00 96.81 72 ALA A O 1
ATOM 541 N N . ASP A 1 73 ? 3.305 -7.134 9.253 1.00 97.50 73 ASP A N 1
ATOM 542 C CA . ASP A 1 73 ? 3.165 -6.726 10.659 1.00 97.50 73 ASP A CA 1
ATOM 543 C C . ASP A 1 73 ? 2.289 -5.471 10.794 1.00 97.50 73 ASP A C 1
ATOM 545 O O . ASP A 1 73 ? 1.446 -5.407 11.688 1.00 97.50 73 ASP A O 1
ATOM 549 N N . CYS A 1 74 ? 2.437 -4.504 9.879 1.00 98.19 74 CYS A N 1
ATOM 550 C CA . CYS A 1 74 ? 1.616 -3.290 9.837 1.00 98.19 74 CYS A CA 1
ATOM 551 C C . CYS A 1 74 ? 0.129 -3.616 9.685 1.00 98.19 74 CYS A C 1
ATOM 553 O O . CYS A 1 74 ? -0.702 -3.058 10.398 1.00 98.19 74 CYS A O 1
ATOM 555 N N . VAL A 1 75 ? -0.214 -4.547 8.791 1.00 98.25 75 VAL A N 1
ATOM 556 C CA . VAL A 1 75 ? -1.603 -4.988 8.610 1.00 98.25 75 VAL A CA 1
ATOM 557 C C . VAL A 1 75 ? -2.111 -5.723 9.847 1.00 98.25 75 VAL A C 1
ATOM 559 O O . VAL A 1 75 ? -3.193 -5.407 10.342 1.00 98.25 75 VAL A O 1
ATOM 562 N N . LYS A 1 76 ? -1.331 -6.666 10.387 1.00 97.19 76 LYS A N 1
ATOM 563 C CA . LYS A 1 76 ? -1.719 -7.431 11.579 1.00 97.19 76 LYS A CA 1
ATOM 564 C C . LYS A 1 76 ? -1.983 -6.521 12.774 1.00 97.19 76 LYS A C 1
ATOM 566 O O . LYS A 1 76 ? -3.049 -6.616 13.373 1.00 97.19 76 LYS A O 1
ATOM 571 N N . ILE A 1 77 ? -1.052 -5.626 13.102 1.00 97.31 77 ILE A N 1
ATOM 572 C CA . ILE A 1 77 ? -1.197 -4.746 14.267 1.00 97.31 77 ILE A CA 1
ATOM 573 C C . ILE A 1 77 ? -2.332 -3.735 14.071 1.00 97.31 77 ILE A C 1
ATOM 575 O O . ILE A 1 77 ? -3.059 -3.441 15.018 1.00 97.31 77 ILE A O 1
ATOM 579 N N . ALA A 1 78 ? -2.546 -3.260 12.837 1.00 97.81 78 ALA A N 1
ATOM 580 C CA . ALA A 1 78 ? -3.666 -2.385 12.519 1.00 97.81 78 ALA A CA 1
ATOM 581 C C . ALA A 1 78 ? -5.010 -3.064 12.799 1.00 97.81 78 ALA A C 1
ATOM 583 O O . ALA A 1 78 ? -5.854 -2.496 13.484 1.00 97.81 78 ALA A O 1
ATOM 584 N N . VAL A 1 79 ? -5.200 -4.280 12.282 1.00 96.81 79 VAL A N 1
ATOM 585 C CA . VAL A 1 79 ? -6.472 -5.009 12.375 1.00 96.81 79 VAL A CA 1
ATOM 586 C C . VAL A 1 79 ? -6.731 -5.554 13.781 1.00 96.81 79 VAL A C 1
ATOM 588 O O . VAL A 1 79 ? -7.884 -5.589 14.199 1.00 96.81 79 VAL A O 1
ATOM 591 N N . GLN A 1 80 ? -5.690 -6.005 14.484 1.00 94.81 80 GLN A N 1
ATOM 592 C CA . GLN A 1 80 ? -5.837 -6.695 15.769 1.00 94.81 80 GLN A CA 1
ATOM 593 C C . GLN A 1 80 ? -5.839 -5.748 16.974 1.00 94.81 80 GLN A C 1
ATOM 595 O O . GLN A 1 80 ? -6.481 -6.064 17.967 1.00 94.81 80 GLN A O 1
ATOM 600 N N . GLU A 1 81 ? -5.136 -4.611 16.905 1.00 95.44 81 GLU A N 1
ATOM 601 C CA . GLU A 1 81 ? -4.883 -3.778 18.094 1.00 95.44 81 GLU A CA 1
ATOM 602 C C . GLU A 1 81 ? -5.161 -2.283 17.888 1.00 95.44 81 GLU A C 1
ATOM 604 O O . GLU A 1 81 ? -5.703 -1.637 18.781 1.00 95.44 81 GLU A O 1
ATOM 609 N N . LEU A 1 82 ? -4.793 -1.692 16.742 1.00 95.38 82 LEU A N 1
ATOM 610 C CA . LEU A 1 82 ? -4.915 -0.233 16.566 1.00 95.38 82 LEU A CA 1
ATOM 611 C C . LEU A 1 82 ? -6.330 0.221 16.194 1.00 95.38 82 LEU A C 1
ATOM 613 O O . LEU A 1 82 ? -6.749 1.314 16.573 1.00 95.38 82 LEU A O 1
ATOM 617 N N . LEU A 1 83 ? -7.054 -0.578 15.411 1.00 95.62 83 LEU A N 1
ATOM 618 C CA . LEU A 1 83 ? -8.402 -0.248 14.967 1.00 95.62 83 LEU A CA 1
ATOM 619 C C . LEU A 1 83 ? -9.442 -0.848 15.918 1.00 95.62 83 LEU A C 1
ATOM 621 O O . LEU A 1 83 ? -9.439 -2.044 16.177 1.00 95.62 83 LEU A O 1
ATOM 625 N N . GLU A 1 84 ? -10.423 -0.044 16.339 1.00 92.88 84 GLU A N 1
ATOM 626 C CA . GLU A 1 84 ? -11.551 -0.511 17.172 1.00 92.88 84 GLU A CA 1
ATOM 627 C C . GLU A 1 84 ? -12.372 -1.640 16.524 1.00 92.88 84 GLU A C 1
ATOM 629 O O . GLU A 1 84 ? -13.059 -2.404 17.199 1.00 92.88 84 GLU A O 1
ATOM 634 N N . ARG A 1 85 ? -12.355 -1.703 15.190 1.00 94.31 85 ARG A N 1
ATOM 635 C CA . ARG A 1 85 ? -12.962 -2.768 14.391 1.00 94.31 85 ARG A CA 1
ATOM 636 C C . ARG A 1 85 ? -12.159 -2.968 13.105 1.00 94.31 85 ARG A C 1
ATOM 638 O O . ARG A 1 85 ? -11.593 -1.983 12.618 1.00 94.31 85 ARG A O 1
ATOM 645 N N . PRO A 1 86 ? -12.184 -4.170 12.502 1.00 94.69 86 PRO A N 1
ATOM 646 C CA . PRO A 1 86 ? -11.524 -4.417 11.226 1.00 94.69 86 PRO A CA 1
ATOM 647 C C . PRO A 1 86 ? -11.949 -3.412 10.138 1.00 94.69 86 PRO A C 1
ATOM 649 O O . PRO A 1 86 ? -13.109 -2.979 10.121 1.00 94.69 86 PRO A O 1
ATOM 652 N N . PRO A 1 87 ? -11.032 -3.022 9.234 1.00 97.62 87 PRO A N 1
ATOM 653 C CA . PRO A 1 87 ? -11.368 -2.185 8.091 1.00 97.62 87 PRO A CA 1
ATOM 654 C C . PRO A 1 87 ? -12.218 -2.973 7.086 1.00 97.62 87 PRO A C 1
ATOM 656 O O . PRO A 1 87 ? -12.173 -4.201 7.037 1.00 97.62 87 PRO A O 1
ATOM 659 N N . ASP A 1 88 ? -12.976 -2.260 6.253 1.00 97.19 88 ASP A N 1
ATOM 660 C CA . ASP A 1 88 ? -13.766 -2.880 5.185 1.00 97.19 88 ASP A CA 1
ATOM 661 C C . ASP A 1 88 ? -12.864 -3.290 4.004 1.00 97.19 88 ASP A C 1
ATOM 663 O O . ASP A 1 88 ? -13.131 -4.279 3.315 1.00 97.19 88 ASP A O 1
ATOM 667 N N . ILE A 1 89 ? -11.800 -2.507 3.767 1.00 97.88 89 ILE A N 1
ATOM 668 C CA . ILE A 1 89 ? -10.834 -2.677 2.675 1.00 97.88 89 ILE A CA 1
ATOM 669 C C . ILE A 1 89 ? -9.416 -2.357 3.154 1.00 97.88 89 ILE A C 1
ATOM 671 O O . ILE A 1 89 ? -9.211 -1.430 3.940 1.00 97.88 89 ILE A O 1
ATOM 675 N N . ILE A 1 90 ? -8.432 -3.074 2.611 1.00 98.62 90 ILE A N 1
ATOM 676 C CA . ILE A 1 90 ? -7.006 -2.759 2.743 1.00 98.62 90 ILE A CA 1
ATOM 677 C C . ILE A 1 90 ? -6.424 -2.446 1.364 1.00 98.62 90 ILE A C 1
ATOM 679 O O . ILE A 1 90 ? -6.556 -3.237 0.429 1.00 98.62 90 ILE A O 1
ATOM 683 N N . LEU A 1 91 ? -5.742 -1.309 1.238 1.00 98.81 91 LEU A N 1
ATOM 684 C CA . LEU A 1 91 ? -4.928 -0.987 0.070 1.00 98.81 91 LEU A CA 1
ATOM 685 C C . LEU A 1 91 ? -3.455 -0.894 0.464 1.00 98.81 91 LEU A C 1
ATOM 687 O O . LEU A 1 91 ? -3.086 -0.134 1.357 1.00 98.81 91 LEU A O 1
ATOM 691 N N . SER A 1 92 ? -2.616 -1.643 -0.241 1.00 98.69 92 SER A N 1
ATOM 692 C CA . SER A 1 92 ? -1.166 -1.603 -0.098 1.00 98.69 92 SER A CA 1
ATOM 693 C C . SER A 1 92 ? -0.545 -0.926 -1.316 1.00 98.69 92 SER A C 1
ATOM 695 O O . SER A 1 92 ? -0.723 -1.405 -2.436 1.00 98.69 92 SER A O 1
ATOM 697 N N . GLY A 1 93 ? 0.151 0.195 -1.133 1.00 97.56 93 GLY A N 1
ATOM 698 C CA . GLY A 1 93 ? 0.788 0.942 -2.217 1.00 97.56 93 GLY A CA 1
ATOM 699 C C . GLY A 1 93 ? 0.741 2.465 -2.029 1.00 97.56 93 GLY A C 1
ATOM 700 O O . GLY A 1 93 ? 0.440 2.968 -0.955 1.00 97.56 93 GLY A O 1
ATOM 701 N N . ILE A 1 94 ? 1.014 3.263 -3.063 1.00 98.31 94 ILE A N 1
ATOM 702 C CA . ILE A 1 94 ? 1.361 2.844 -4.431 1.00 98.31 94 ILE A CA 1
ATOM 703 C C . ILE A 1 94 ? 2.866 2.605 -4.547 1.00 98.31 94 ILE A C 1
ATOM 705 O O . ILE A 1 94 ? 3.644 3.543 -4.396 1.00 98.31 94 ILE A O 1
ATOM 709 N N . ASN A 1 95 ? 3.255 1.378 -4.890 1.00 97.12 95 ASN A N 1
ATOM 710 C CA . ASN A 1 95 ? 4.660 1.009 -5.053 1.00 97.12 95 ASN A CA 1
ATOM 711 C C . ASN A 1 95 ? 5.262 1.601 -6.351 1.00 97.12 95 ASN A C 1
ATOM 713 O O . ASN A 1 95 ? 4.648 1.448 -7.421 1.00 97.12 95 ASN A O 1
ATOM 717 N N . PRO A 1 96 ? 6.448 2.242 -6.309 1.00 94.50 96 PRO A N 1
ATOM 718 C CA . PRO A 1 96 ? 7.181 2.724 -7.480 1.00 94.50 96 PRO A CA 1
ATOM 719 C C . PRO A 1 96 ? 7.933 1.583 -8.183 1.00 94.50 96 PRO A C 1
ATOM 721 O O . PRO A 1 96 ? 9.153 1.429 -8.118 1.00 94.50 96 PRO A O 1
ATOM 724 N N . GLY A 1 97 ? 7.183 0.765 -8.908 1.00 93.69 97 GLY A N 1
ATOM 725 C CA . GLY A 1 97 ? 7.690 -0.351 -9.692 1.00 93.69 97 GLY A CA 1
ATOM 726 C C . GLY A 1 97 ? 6.646 -1.450 -9.812 1.00 93.69 97 GLY A C 1
ATOM 727 O O . GLY A 1 97 ? 5.879 -1.700 -8.887 1.00 93.69 97 GLY A O 1
ATOM 728 N N . ALA A 1 98 ? 6.616 -2.130 -10.955 1.00 92.69 98 ALA A N 1
ATOM 729 C CA . ALA A 1 98 ? 5.677 -3.224 -11.159 1.00 92.69 98 ALA A CA 1
ATOM 730 C C . ALA A 1 98 ? 6.008 -4.439 -10.271 1.00 92.69 98 ALA A C 1
ATOM 732 O O . ALA A 1 98 ? 7.147 -4.914 -10.250 1.00 92.69 98 ALA A O 1
ATOM 733 N N . ASN A 1 99 ? 4.983 -4.988 -9.620 1.00 93.19 99 ASN A N 1
ATOM 734 C CA . ASN A 1 99 ? 5.021 -6.253 -8.892 1.00 93.19 99 ASN A CA 1
ATOM 735 C C . ASN A 1 99 ? 4.361 -7.336 -9.753 1.00 93.19 99 ASN A C 1
ATOM 737 O O . ASN A 1 99 ? 3.170 -7.627 -9.629 1.00 93.19 99 ASN A O 1
ATOM 741 N N . ILE A 1 100 ? 5.138 -7.895 -10.683 1.00 92.94 100 ILE A N 1
ATOM 742 C CA . ILE A 1 100 ? 4.679 -8.856 -11.697 1.00 92.94 100 ILE A CA 1
ATOM 743 C C . ILE A 1 100 ? 5.521 -10.134 -11.694 1.00 92.94 100 ILE A C 1
ATOM 745 O O . ILE A 1 100 ? 6.690 -10.141 -11.315 1.00 92.94 100 ILE A O 1
ATOM 749 N N . GLY A 1 101 ? 4.925 -11.227 -12.164 1.00 91.38 101 GLY A N 1
ATOM 750 C CA . GLY A 1 101 ? 5.626 -12.494 -12.349 1.00 91.38 101 GLY A CA 1
ATOM 751 C C . GLY A 1 101 ? 6.094 -13.137 -11.040 1.00 91.38 101 GLY A C 1
ATOM 752 O O . GLY A 1 101 ? 5.340 -13.243 -10.077 1.00 91.38 101 GLY A O 1
ATOM 753 N N . VAL A 1 102 ? 7.349 -13.577 -10.990 1.00 87.56 102 VAL A N 1
ATOM 754 C CA . VAL A 1 102 ? 7.935 -14.172 -9.776 1.00 87.56 102 VAL A CA 1
ATOM 755 C C . VAL A 1 102 ? 8.208 -13.145 -8.670 1.00 87.56 102 VAL A C 1
ATOM 757 O O . VAL A 1 102 ? 8.252 -13.516 -7.500 1.00 87.5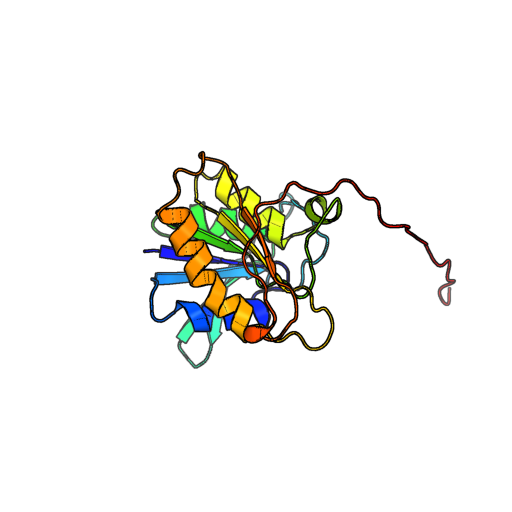6 102 VAL A O 1
ATOM 760 N N . ASN A 1 103 ? 8.299 -11.850 -9.006 1.00 86.75 103 ASN A N 1
ATOM 761 C CA . ASN A 1 103 ? 8.616 -10.791 -8.039 1.00 86.75 103 ASN A CA 1
ATOM 762 C C . ASN A 1 103 ? 7.524 -10.586 -6.985 1.00 86.75 103 ASN A C 1
ATOM 764 O O . ASN A 1 103 ? 7.809 -10.029 -5.930 1.00 86.75 103 ASN A O 1
ATOM 768 N N . LEU A 1 104 ? 6.297 -11.068 -7.233 1.00 89.81 104 LEU A N 1
ATOM 769 C CA . LEU A 1 104 ? 5.227 -11.029 -6.234 1.00 89.81 104 LEU A CA 1
ATOM 770 C C . LEU A 1 104 ? 5.648 -11.703 -4.918 1.00 89.81 104 LEU A C 1
ATOM 772 O O . LEU A 1 104 ? 5.262 -11.225 -3.861 1.00 89.81 104 LEU A O 1
ATOM 776 N N . LEU A 1 105 ? 6.461 -12.767 -4.977 1.00 87.19 105 LEU A N 1
ATO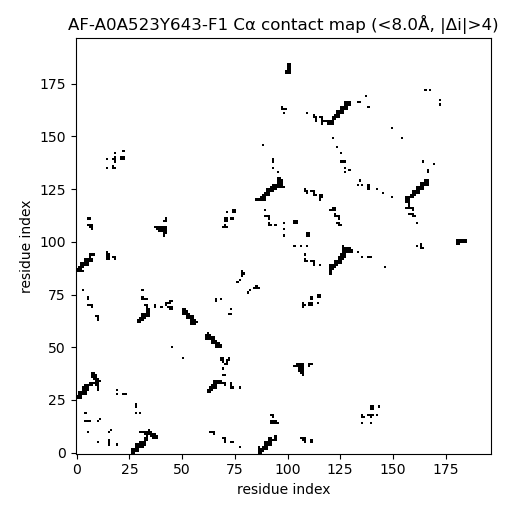M 777 C CA . LEU A 1 105 ? 6.900 -13.519 -3.792 1.00 87.19 105 LEU A CA 1
ATOM 778 C C . LEU A 1 105 ? 7.811 -12.706 -2.861 1.00 87.19 105 LEU A C 1
ATOM 780 O O . LEU A 1 105 ? 7.895 -12.997 -1.671 1.00 87.19 105 LEU A O 1
ATOM 784 N N . TYR A 1 106 ? 8.484 -11.693 -3.403 1.00 87.12 106 TYR A N 1
ATOM 785 C CA . TYR A 1 106 ? 9.415 -10.835 -2.670 1.00 87.12 106 TYR A CA 1
ATOM 786 C C . TYR A 1 106 ? 8.819 -9.453 -2.378 1.00 87.12 106 TYR A C 1
ATOM 788 O O . TYR A 1 106 ? 9.429 -8.648 -1.681 1.00 87.12 106 TYR A O 1
ATOM 796 N N . SER A 1 107 ? 7.626 -9.163 -2.895 1.00 92.69 107 SER A N 1
ATOM 797 C CA . SER A 1 107 ? 6.992 -7.857 -2.760 1.00 92.69 107 SER A CA 1
ATOM 798 C C . SER A 1 107 ? 6.361 -7.690 -1.382 1.00 92.69 107 SER A C 1
ATOM 800 O O . SER A 1 107 ? 5.431 -8.419 -1.022 1.00 92.69 107 SER A O 1
ATOM 802 N N . GLY A 1 108 ? 6.816 -6.684 -0.636 1.00 94.00 108 GLY A N 1
ATOM 803 C CA . GLY A 1 108 ? 6.168 -6.277 0.604 1.00 94.00 108 GLY A CA 1
ATOM 804 C C . GLY A 1 108 ? 4.779 -5.691 0.334 1.00 94.00 108 GLY A C 1
ATOM 805 O O . GLY A 1 108 ? 3.831 -6.001 1.058 1.00 94.00 108 GLY A O 1
ATOM 806 N N . THR A 1 109 ? 4.620 -4.948 -0.772 1.00 96.25 109 THR A N 1
ATOM 807 C CA . THR A 1 109 ? 3.327 -4.407 -1.213 1.00 96.25 109 THR A CA 1
ATOM 808 C C . THR A 1 109 ? 2.275 -5.515 -1.349 1.00 96.25 109 THR A C 1
ATOM 810 O O . THR A 1 109 ? 1.186 -5.429 -0.778 1.00 96.25 109 THR A O 1
ATOM 813 N N . VAL A 1 110 ? 2.605 -6.583 -2.085 1.00 97.19 110 VAL A N 1
ATOM 814 C CA . VAL A 1 110 ? 1.706 -7.726 -2.318 1.00 97.19 110 VAL A CA 1
ATOM 815 C C . VAL A 1 110 ? 1.492 -8.526 -1.039 1.00 97.19 110 VAL A C 1
ATOM 817 O O . VAL A 1 110 ? 0.371 -8.961 -0.772 1.00 97.19 110 VAL A O 1
ATOM 820 N N . SER A 1 111 ? 2.534 -8.685 -0.225 1.00 96.06 111 SER A N 1
ATOM 821 C CA . SER A 1 111 ? 2.452 -9.436 1.030 1.00 96.06 111 SER A CA 1
ATOM 822 C C . SER A 1 111 ? 1.500 -8.784 2.030 1.00 96.06 111 SER A C 1
ATOM 824 O O . SER A 1 111 ? 0.690 -9.479 2.633 1.00 96.06 111 SER A O 1
ATOM 826 N N . ALA A 1 112 ? 1.490 -7.452 2.137 1.00 97.31 112 ALA A N 1
ATOM 827 C CA . ALA A 1 112 ? 0.526 -6.743 2.978 1.00 97.31 112 ALA A CA 1
ATOM 828 C C . ALA A 1 112 ? -0.931 -6.948 2.521 1.00 97.31 112 ALA A C 1
ATOM 830 O O . ALA A 1 112 ? -1.809 -7.221 3.337 1.00 97.31 112 ALA A O 1
ATOM 831 N N . ALA A 1 113 ? -1.205 -6.879 1.213 1.00 98.06 113 ALA A N 1
ATOM 832 C CA . ALA A 1 113 ? -2.547 -7.167 0.700 1.00 98.06 113 ALA A CA 1
ATOM 833 C C . ALA A 1 113 ? -2.940 -8.643 0.904 1.00 98.06 113 ALA A C 1
ATOM 835 O O . ALA A 1 113 ? -4.089 -8.947 1.218 1.00 98.06 113 ALA A O 1
ATOM 836 N N . THR A 1 114 ? -1.983 -9.561 0.762 1.00 97.25 114 THR A N 1
ATOM 837 C CA . THR A 1 114 ? -2.184 -10.997 1.012 1.00 97.25 114 THR A CA 1
ATOM 838 C C . THR A 1 114 ? -2.505 -11.259 2.482 1.00 97.25 114 THR A C 1
ATOM 840 O O . THR A 1 114 ? -3.437 -11.999 2.785 1.00 97.25 114 THR A O 1
ATOM 843 N N . GLU A 1 115 ? -1.796 -10.597 3.396 1.00 97.88 115 GLU A N 1
ATOM 844 C CA . GLU A 1 115 ? -2.067 -10.650 4.832 1.00 97.88 115 GLU A CA 1
ATOM 845 C C . GLU A 1 115 ? -3.487 -10.169 5.153 1.00 97.88 115 GLU A C 1
ATOM 847 O O . GLU A 1 115 ? -4.226 -10.841 5.867 1.00 97.88 115 GLU A O 1
ATOM 852 N N . GLY A 1 116 ? -3.911 -9.052 4.559 1.00 97.50 116 GLY A N 1
ATOM 853 C CA . GLY A 1 116 ? -5.275 -8.551 4.706 1.00 97.50 116 GLY A CA 1
ATOM 854 C C . GLY A 1 116 ? -6.334 -9.560 4.258 1.00 97.50 116 GLY A C 1
ATOM 855 O O . GLY A 1 116 ? -7.303 -9.812 4.976 1.00 97.50 116 GLY A O 1
ATOM 856 N N . ALA A 1 117 ? -6.110 -10.205 3.111 1.00 96.69 117 ALA A N 1
ATOM 857 C CA . ALA A 1 117 ? -6.992 -11.252 2.607 1.00 96.69 117 ALA A CA 1
ATOM 858 C C . ALA A 1 117 ? -7.047 -12.476 3.539 1.00 96.69 117 ALA A C 1
ATOM 860 O O . ALA A 1 117 ? -8.132 -13.016 3.762 1.00 96.69 117 ALA A O 1
ATOM 861 N N . PHE A 1 118 ? -5.922 -12.887 4.135 1.00 95.44 118 PHE A N 1
ATOM 862 C CA . PHE A 1 118 ? -5.887 -13.965 5.136 1.00 95.44 118 PHE A CA 1
ATOM 863 C C . PHE A 1 118 ? -6.631 -13.616 6.426 1.00 95.44 118 PHE A C 1
ATOM 865 O O . PHE A 1 118 ? -7.209 -14.501 7.053 1.00 95.44 118 PHE A O 1
ATOM 872 N N . LEU A 1 119 ? -6.676 -12.336 6.791 1.00 96.06 119 LEU A N 1
ATOM 873 C CA . LEU A 1 119 ? -7.480 -11.834 7.907 1.00 96.06 119 LEU A CA 1
ATOM 874 C C . LEU A 1 119 ? -8.969 -11.659 7.552 1.00 96.06 119 LEU A C 1
ATOM 876 O O . LEU A 1 119 ? -9.739 -11.165 8.372 1.00 96.06 119 LEU A O 1
ATOM 880 N N . GLY A 1 120 ? -9.390 -12.067 6.350 1.00 95.06 120 GLY A N 1
ATOM 881 C CA . GLY A 1 120 ? -10.780 -11.981 5.899 1.00 95.06 120 GLY A CA 1
ATOM 882 C C . GLY A 1 120 ? -11.192 -10.596 5.400 1.00 95.06 120 GLY A C 1
ATOM 883 O O . GLY A 1 120 ? -12.385 -10.332 5.261 1.00 95.06 120 GLY A O 1
ATOM 884 N N . VAL A 1 121 ? -10.235 -9.707 5.116 1.00 96.81 121 VAL A N 1
ATOM 885 C CA . VAL A 1 121 ? -10.503 -8.351 4.626 1.00 96.81 121 VAL A CA 1
ATOM 886 C 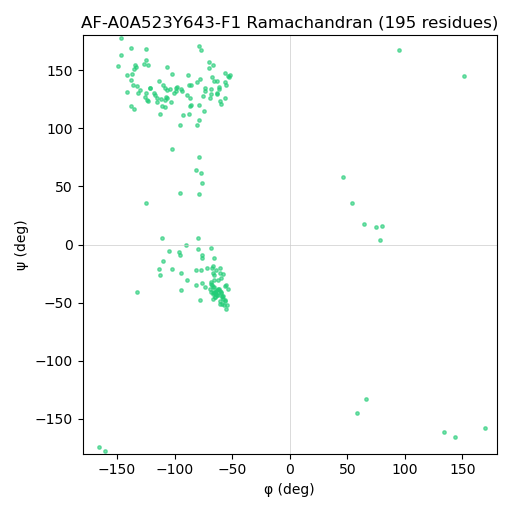C . VAL A 1 121 ? -10.207 -8.255 3.129 1.00 96.81 121 VAL A C 1
ATOM 888 O O . VAL A 1 121 ? -9.160 -8.693 2.648 1.00 96.81 121 VAL A O 1
ATOM 891 N N . ARG A 1 122 ? -11.116 -7.639 2.364 1.00 97.25 122 ARG A N 1
ATOM 892 C CA . ARG A 1 122 ? -10.914 -7.387 0.927 1.00 97.25 122 ARG A CA 1
ATOM 893 C C . ARG A 1 122 ? -9.690 -6.503 0.726 1.00 97.25 122 ARG A C 1
ATOM 895 O O . ARG A 1 122 ? -9.620 -5.410 1.284 1.00 97.25 122 ARG A O 1
ATOM 902 N N . SER A 1 123 ? -8.735 -6.974 -0.067 1.00 98.19 123 SER A N 1
ATOM 903 C CA . SER A 1 123 ? -7.409 -6.363 -0.101 1.00 98.19 123 SER A CA 1
ATOM 904 C C . SER A 1 123 ? -6.857 -6.247 -1.515 1.00 98.19 123 SER A C 1
ATOM 906 O O . SER A 1 123 ? -7.012 -7.162 -2.328 1.00 98.19 123 SER A O 1
ATOM 908 N N . ALA A 1 124 ? -6.175 -5.138 -1.800 1.00 98.56 124 ALA A N 1
ATOM 909 C CA . ALA A 1 124 ? -5.483 -4.929 -3.066 1.00 98.56 124 ALA A CA 1
ATOM 910 C C . ALA A 1 124 ? -4.086 -4.331 -2.873 1.00 98.56 124 ALA A C 1
ATOM 912 O O . ALA A 1 124 ? -3.897 -3.392 -2.103 1.00 98.56 124 ALA A O 1
ATOM 913 N N . ALA A 1 125 ? -3.116 -4.848 -3.621 1.00 98.62 125 ALA A N 1
ATOM 914 C CA . ALA A 1 125 ? -1.812 -4.237 -3.820 1.00 98.62 125 ALA A CA 1
ATOM 915 C C . ALA A 1 125 ? -1.831 -3.404 -5.104 1.00 98.62 125 ALA A C 1
ATOM 917 O O . ALA A 1 125 ? -2.315 -3.867 -6.139 1.00 98.62 125 ALA A O 1
ATOM 918 N N . ILE A 1 126 ? -1.307 -2.182 -5.045 1.00 98.69 126 ILE A N 1
ATOM 919 C CA . ILE A 1 126 ? -1.325 -1.217 -6.144 1.00 98.69 126 ILE A CA 1
ATOM 920 C C . ILE A 1 126 ? 0.105 -0.788 -6.445 1.00 98.69 126 ILE A C 1
ATOM 922 O O . ILE A 1 126 ? 0.843 -0.326 -5.578 1.00 98.69 126 ILE A O 1
ATOM 926 N N . SER A 1 127 ? 0.506 -0.962 -7.697 1.00 98.19 127 SER A N 1
ATOM 927 C CA . SER A 1 127 ? 1.863 -0.709 -8.172 1.00 98.19 127 SER A CA 1
ATOM 928 C C . SER A 1 127 ? 1.829 0.109 -9.457 1.00 98.19 127 SER A C 1
ATOM 930 O O . SER A 1 127 ? 1.044 -0.176 -10.362 1.00 98.19 127 SER A O 1
ATOM 932 N N . LEU A 1 128 ? 2.695 1.115 -9.556 1.00 97.88 128 LEU A N 1
ATOM 933 C CA . LEU A 1 128 ? 2.902 1.899 -10.771 1.00 97.88 128 LEU A CA 1
ATOM 934 C C . LEU A 1 128 ? 4.167 1.402 -11.468 1.00 97.88 128 LEU A C 1
ATOM 936 O O . LEU A 1 128 ? 5.221 1.318 -10.847 1.00 97.88 128 LEU A O 1
ATOM 940 N N . ASN A 1 129 ? 4.108 1.114 -12.767 1.00 95.31 129 ASN A N 1
ATOM 941 C CA . ASN A 1 129 ? 5.266 0.666 -13.542 1.00 95.31 129 ASN A CA 1
ATOM 942 C C . ASN A 1 129 ? 6.231 1.822 -13.891 1.00 95.31 129 ASN A C 1
ATOM 944 O O . ASN A 1 129 ? 6.575 2.030 -15.052 1.00 95.31 129 ASN A O 1
ATOM 948 N N . ALA A 1 130 ? 6.654 2.586 -12.881 1.00 92.06 130 ALA A N 1
ATOM 949 C CA . ALA A 1 130 ? 7.646 3.651 -12.969 1.00 92.06 130 ALA A CA 1
ATOM 950 C C . ALA A 1 130 ? 8.594 3.582 -11.770 1.00 92.06 130 ALA A C 1
ATOM 952 O O . ALA A 1 130 ? 8.175 3.761 -10.631 1.00 92.06 130 ALA A O 1
ATOM 953 N N . ARG A 1 131 ? 9.888 3.380 -12.042 1.00 83.81 131 ARG A N 1
ATOM 954 C CA . ARG A 1 131 ? 10.945 3.444 -11.014 1.00 83.81 131 ARG A CA 1
ATOM 955 C C . ARG A 1 131 ? 11.623 4.810 -10.922 1.00 83.81 131 ARG A C 1
ATOM 957 O O . ARG A 1 131 ? 12.196 5.144 -9.895 1.00 83.81 131 ARG A O 1
ATOM 964 N N . LYS A 1 132 ? 11.608 5.596 -12.002 1.00 87.00 132 LYS A N 1
ATOM 965 C CA . LYS A 1 132 ? 12.239 6.922 -12.062 1.00 87.00 132 LYS A CA 1
ATOM 966 C C . LYS A 1 132 ? 11.154 7.983 -12.166 1.00 87.00 132 LYS A C 1
ATOM 968 O O . LYS A 1 132 ? 10.354 7.908 -13.089 1.00 87.00 132 LYS A O 1
ATOM 973 N N . ASN A 1 133 ? 11.167 8.948 -11.246 1.00 87.38 133 ASN A N 1
ATOM 974 C CA . ASN A 1 133 ? 10.220 10.069 -11.184 1.00 87.38 133 ASN A CA 1
ATOM 975 C C . ASN A 1 133 ? 8.750 9.632 -11.368 1.00 87.38 133 ASN A C 1
ATOM 977 O O . ASN A 1 133 ? 8.102 10.076 -12.316 1.00 87.38 133 ASN A O 1
ATOM 981 N N . PRO A 1 134 ? 8.236 8.724 -10.515 1.00 92.31 134 PRO A N 1
ATOM 982 C CA . PRO A 1 134 ? 6.872 8.223 -10.644 1.00 92.31 134 PRO A CA 1
ATOM 983 C C . PRO A 1 134 ? 5.838 9.343 -10.462 1.00 92.31 134 PRO A C 1
ATOM 985 O O . PRO A 1 134 ? 5.869 10.068 -9.467 1.00 92.31 134 PRO A O 1
ATOM 988 N N . ASP A 1 135 ? 4.887 9.437 -11.394 1.00 95.12 135 ASP A N 1
ATOM 989 C CA . ASP A 1 135 ? 3.662 10.222 -11.224 1.00 95.12 135 ASP A CA 1
ATOM 990 C C . ASP A 1 135 ? 2.531 9.306 -10.739 1.00 95.12 135 ASP A C 1
ATOM 992 O O . ASP A 1 135 ? 1.939 8.534 -11.495 1.00 95.12 135 ASP A O 1
ATOM 996 N N . PHE A 1 136 ? 2.235 9.388 -9.443 1.00 97.06 136 PHE A N 1
ATOM 997 C CA . PHE A 1 136 ? 1.198 8.582 -8.804 1.00 97.06 136 PHE A CA 1
ATOM 998 C C . PHE A 1 136 ? -0.223 9.110 -9.030 1.00 97.06 136 PHE A C 1
ATOM 1000 O O . PHE A 1 136 ? -1.170 8.468 -8.579 1.00 97.06 136 PHE A O 1
ATOM 1007 N N . GLY A 1 137 ? -0.405 10.260 -9.690 1.00 96.06 137 GLY A N 1
ATOM 1008 C CA . GLY A 1 137 ? -1.690 10.953 -9.777 1.00 96.06 137 GLY A CA 1
ATOM 1009 C C . GLY A 1 137 ? -2.806 10.074 -10.338 1.00 96.06 137 GLY A C 1
ATOM 1010 O O . GLY A 1 137 ? -3.824 9.862 -9.676 1.00 96.06 137 GLY A O 1
ATOM 1011 N N . PHE A 1 138 ? -2.598 9.500 -11.527 1.00 96.38 138 PHE A N 1
ATOM 1012 C CA . PHE A 1 138 ? -3.584 8.600 -12.129 1.00 96.38 138 PHE A CA 1
ATOM 1013 C C . PHE A 1 138 ? -3.778 7.322 -11.303 1.00 96.38 138 PHE A C 1
ATOM 1015 O O . PHE A 1 138 ? -4.914 6.932 -11.041 1.00 96.38 138 PHE A O 1
ATOM 1022 N N . ALA A 1 139 ? -2.688 6.699 -10.845 1.00 97.62 139 ALA A N 1
ATOM 1023 C CA . ALA A 1 139 ? -2.746 5.465 -10.064 1.00 97.62 139 ALA A CA 1
ATOM 1024 C C . ALA A 1 139 ? -3.545 5.624 -8.757 1.00 97.62 139 ALA A C 1
ATOM 1026 O O . ALA A 1 139 ? -4.362 4.769 -8.405 1.00 97.62 139 ALA A O 1
ATOM 1027 N N . ALA A 1 140 ? -3.375 6.755 -8.072 1.00 97.69 140 ALA A N 1
ATOM 1028 C CA . ALA A 1 140 ? -4.116 7.086 -6.862 1.00 97.69 140 ALA A CA 1
ATOM 1029 C C . ALA A 1 140 ? -5.606 7.304 -7.142 1.00 97.69 140 ALA A C 1
ATOM 1031 O O . ALA A 1 140 ? -6.445 6.776 -6.417 1.00 97.69 140 ALA A O 1
ATOM 1032 N N . GLN A 1 141 ? -5.957 8.005 -8.224 1.00 97.25 141 GLN A N 1
ATOM 1033 C CA . GLN A 1 141 ? -7.363 8.177 -8.608 1.00 97.25 141 GLN A CA 1
ATOM 1034 C C . GLN A 1 141 ? -8.013 6.851 -9.017 1.00 97.25 141 GLN A C 1
ATOM 1036 O O . GLN A 1 141 ? -9.125 6.548 -8.590 1.00 97.25 141 GLN A O 1
ATOM 1041 N N . PHE A 1 142 ? -7.300 6.021 -9.779 1.00 98.00 142 PHE A N 1
ATOM 1042 C CA . PHE A 1 142 ? -7.787 4.715 -10.218 1.00 98.00 142 PHE A CA 1
ATOM 1043 C C . PHE A 1 142 ? -8.029 3.741 -9.052 1.00 98.00 142 PHE A C 1
ATOM 1045 O O . PHE A 1 142 ? -8.856 2.839 -9.154 1.00 98.00 142 PHE A O 1
ATOM 1052 N N . SER A 1 143 ? -7.392 3.964 -7.898 1.00 97.94 143 SER A N 1
ATOM 1053 C CA . SER A 1 143 ? -7.620 3.168 -6.684 1.00 97.94 143 SER A CA 1
ATOM 1054 C C . SER A 1 143 ? -9.073 3.239 -6.183 1.00 97.94 143 SER A C 1
ATOM 1056 O O . SER A 1 143 ? -9.545 2.293 -5.554 1.00 97.94 143 SER A O 1
ATOM 1058 N N . LYS A 1 144 ? -9.822 4.304 -6.515 1.00 97.75 144 LYS A N 1
ATOM 1059 C CA . LYS A 1 144 ? -11.270 4.394 -6.246 1.00 97.75 144 LYS A CA 1
ATOM 1060 C C . LYS A 1 144 ? -12.067 3.356 -7.031 1.00 97.75 144 LYS A C 1
ATOM 1062 O O . LYS A 1 144 ? -12.964 2.729 -6.476 1.00 97.75 144 LYS A O 1
ATOM 1067 N N . GLU A 1 145 ? -11.709 3.141 -8.295 1.00 97.38 145 GLU A N 1
ATOM 1068 C CA . GLU A 1 145 ? -12.339 2.123 -9.141 1.00 97.38 145 GLU A CA 1
ATOM 1069 C C . GLU A 1 145 ? -11.999 0.714 -8.647 1.00 97.38 145 GLU A C 1
ATOM 1071 O O . GLU A 1 145 ? -12.848 -0.171 -8.680 1.00 97.38 145 GLU A O 1
ATOM 1076 N N . ILE A 1 146 ? -10.791 0.509 -8.108 1.00 97.94 146 ILE A N 1
ATOM 1077 C CA . ILE A 1 146 ? -10.407 -0.760 -7.473 1.00 97.94 146 ILE A CA 1
ATOM 1078 C C . ILE A 1 146 ? -11.234 -1.026 -6.212 1.00 97.94 146 ILE A C 1
ATOM 1080 O O . ILE A 1 146 ? -11.744 -2.133 -6.045 1.00 97.94 146 ILE A O 1
ATOM 1084 N N . ILE A 1 147 ? -11.418 -0.019 -5.350 1.00 97.44 147 ILE A N 1
ATOM 1085 C CA . ILE A 1 147 ? -12.311 -0.114 -4.186 1.00 97.44 147 ILE A CA 1
ATOM 1086 C C . ILE A 1 147 ? -13.726 -0.481 -4.635 1.00 97.44 147 ILE A C 1
ATOM 1088 O O . ILE A 1 147 ? -14.289 -1.466 -4.155 1.00 97.44 147 ILE A O 1
ATOM 1092 N N . ARG A 1 148 ? -14.279 0.271 -5.591 1.00 96.88 148 ARG A N 1
ATOM 1093 C CA . ARG A 1 148 ? -15.618 0.033 -6.132 1.00 96.88 148 ARG A CA 1
ATOM 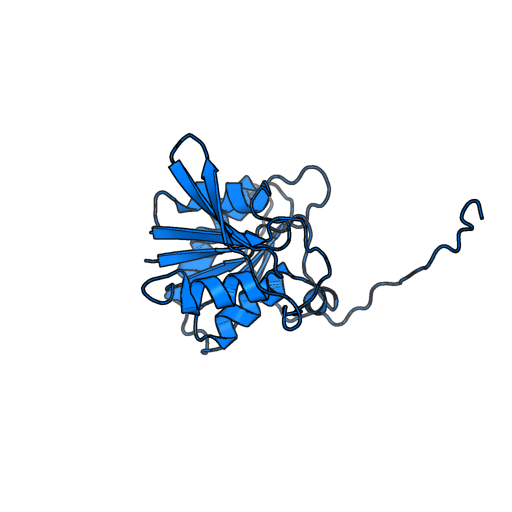1094 C C . ARG A 1 148 ? -15.757 -1.387 -6.673 1.00 96.88 148 ARG A C 1
ATOM 1096 O O . ARG A 1 148 ? -16.696 -2.088 -6.305 1.00 96.88 148 ARG A O 1
ATOM 1103 N N . PHE A 1 149 ? -14.791 -1.834 -7.471 1.00 96.81 149 PHE A N 1
ATOM 1104 C CA . PHE A 1 149 ? -14.755 -3.190 -7.996 1.00 96.81 149 PHE A CA 1
ATOM 1105 C C . PHE A 1 149 ? -14.745 -4.230 -6.872 1.00 96.81 149 PHE A C 1
ATOM 1107 O O . PHE A 1 149 ? -15.537 -5.160 -6.922 1.00 96.81 149 PHE A O 1
ATOM 1114 N N . MET A 1 150 ? -13.916 -4.087 -5.834 1.00 95.94 150 MET A N 1
ATOM 1115 C CA . MET A 1 150 ? -13.877 -5.042 -4.713 1.00 95.94 150 MET A CA 1
ATOM 1116 C C . MET A 1 150 ? -15.196 -5.123 -3.930 1.00 95.94 150 MET A C 1
ATOM 1118 O O . MET A 1 150 ? -15.514 -6.182 -3.395 1.00 95.94 150 MET A O 1
ATOM 1122 N N . ILE A 1 151 ? -15.959 -4.029 -3.861 1.00 93.62 151 ILE A N 1
ATOM 1123 C CA . ILE A 1 151 ? -17.264 -3.984 -3.183 1.00 93.62 151 ILE A CA 1
ATOM 1124 C C . ILE A 1 151 ? -18.355 -4.622 -4.044 1.00 93.62 151 ILE A C 1
ATOM 1126 O O . ILE A 1 151 ? -19.157 -5.406 -3.545 1.00 93.62 151 ILE A O 1
ATOM 1130 N N . GLU A 1 152 ? -18.406 -4.255 -5.325 1.00 94.69 152 GLU A N 1
ATOM 1131 C CA . GLU A 1 152 ? -19.441 -4.706 -6.261 1.00 94.69 152 GLU A CA 1
ATOM 1132 C C . GLU A 1 152 ? -19.194 -6.141 -6.750 1.00 94.69 152 GLU A C 1
ATOM 1134 O O . GLU A 1 152 ? -20.118 -6.828 -7.188 1.00 94.69 152 GLU A O 1
ATOM 1139 N N . SER A 1 153 ? -17.949 -6.612 -6.679 1.00 84.88 153 SER A N 1
ATOM 1140 C CA . SER A 1 153 ? -17.585 -7.965 -7.079 1.00 84.88 153 SER A CA 1
ATOM 1141 C C . SER A 1 153 ? -17.899 -8.991 -5.990 1.00 84.88 153 SER A C 1
ATOM 1143 O O . SER A 1 153 ? -17.628 -8.808 -4.805 1.00 84.88 153 SER A O 1
ATOM 1145 N N . GLY A 1 154 ? -18.395 -10.152 -6.415 1.00 84.25 154 GLY A N 1
ATOM 1146 C CA . GLY A 1 154 ? -18.466 -11.357 -5.587 1.00 84.25 154 GLY A CA 1
ATOM 1147 C C . GLY A 1 154 ? -17.116 -12.073 -5.490 1.00 84.25 154 GLY A C 1
ATOM 1148 O O . GLY A 1 154 ? -17.069 -13.290 -5.684 1.00 84.25 154 GLY A O 1
ATOM 1149 N N . LEU A 1 155 ? -16.013 -11.334 -5.290 1.00 89.25 155 LEU A N 1
ATOM 1150 C CA . LEU A 1 155 ? -14.695 -11.944 -5.091 1.00 89.25 155 LEU A CA 1
ATOM 1151 C C . LEU A 1 155 ? -14.766 -12.926 -3.924 1.00 89.25 155 LEU A C 1
ATOM 1153 O O . LEU A 1 155 ? -15.382 -12.649 -2.897 1.00 89.25 155 LEU A O 1
ATOM 1157 N N . ARG A 1 156 ? -14.137 -14.087 -4.104 1.00 91.44 156 ARG A N 1
ATOM 1158 C CA . ARG A 1 156 ? -14.083 -15.106 -3.058 1.00 91.44 156 ARG A CA 1
ATOM 1159 C C . ARG A 1 156 ? -13.276 -14.576 -1.879 1.00 91.44 156 ARG A C 1
ATOM 1161 O O . ARG A 1 156 ? -12.229 -13.958 -2.089 1.00 91.44 156 ARG A O 1
ATOM 1168 N N . ASP A 1 157 ? -13.721 -14.887 -0.671 1.00 89.12 157 ASP A N 1
ATOM 1169 C CA . ASP A 1 157 ? -12.968 -14.595 0.547 1.00 89.12 157 ASP A CA 1
ATOM 1170 C C . ASP A 1 157 ? -11.542 -15.161 0.451 1.00 89.12 157 ASP A C 1
ATOM 1172 O O . ASP A 1 157 ? -11.307 -16.205 -0.166 1.00 89.12 157 ASP A O 1
ATOM 1176 N N . GLY A 1 158 ? -10.574 -14.435 1.011 1.00 92.25 158 GLY A N 1
ATOM 1177 C CA . GLY A 1 158 ? -9.153 -14.774 0.890 1.00 92.25 158 GLY A CA 1
ATOM 1178 C C . GLY A 1 158 ? -8.505 -14.393 -0.448 1.00 92.25 158 GLY A C 1
ATOM 1179 O O . GLY A 1 158 ? -7.327 -14.684 -0.649 1.00 92.25 158 GLY A O 1
ATOM 1180 N N . THR A 1 159 ? -9.219 -13.724 -1.361 1.00 94.38 159 THR A N 1
ATOM 1181 C CA . THR A 1 159 ? -8.624 -13.202 -2.604 1.00 94.38 159 THR A CA 1
ATOM 1182 C C . THR A 1 159 ? -7.999 -11.823 -2.380 1.00 94.38 159 THR A C 1
ATOM 1184 O O . THR A 1 159 ? -8.707 -10.869 -2.062 1.00 94.38 159 THR A O 1
ATOM 1187 N N . ALA A 1 160 ? -6.691 -11.697 -2.626 1.00 96.38 160 ALA A N 1
ATOM 1188 C CA . ALA A 1 160 ? -6.005 -10.410 -2.748 1.00 96.38 160 ALA A CA 1
ATOM 1189 C C . ALA A 1 160 ? -5.834 -10.027 -4.228 1.00 96.38 160 ALA A C 1
ATOM 1191 O O . ALA A 1 160 ? -5.385 -10.840 -5.040 1.00 96.38 160 ALA A O 1
ATOM 1192 N N . LEU A 1 161 ? -6.172 -8.788 -4.592 1.00 97.75 161 LEU A N 1
ATOM 1193 C CA . LEU A 1 161 ? -5.934 -8.267 -5.941 1.00 97.75 161 LEU A CA 1
ATOM 1194 C C . LEU A 1 161 ? -4.519 -7.696 -6.057 1.00 97.75 161 LEU A C 1
ATOM 1196 O O . LEU A 1 161 ? -4.070 -6.953 -5.192 1.00 97.75 161 LEU A O 1
ATOM 1200 N N . ASN A 1 162 ? -3.834 -7.981 -7.161 1.00 98.19 162 ASN A N 1
ATOM 1201 C CA . ASN A 1 162 ? -2.573 -7.330 -7.511 1.00 98.19 162 ASN A CA 1
ATOM 1202 C C . ASN A 1 162 ? -2.775 -6.474 -8.764 1.00 98.19 162 ASN A C 1
ATOM 1204 O O . ASN A 1 162 ? -3.009 -7.002 -9.853 1.00 98.19 162 ASN A O 1
ATOM 1208 N N . VAL A 1 163 ? -2.694 -5.156 -8.607 1.00 98.38 163 VAL A N 1
ATOM 1209 C CA . VAL A 1 163 ? -3.000 -4.167 -9.642 1.00 98.38 163 VAL A CA 1
ATOM 1210 C C . VAL A 1 163 ? -1.711 -3.479 -10.074 1.00 98.38 163 VAL A C 1
ATOM 1212 O O . VAL A 1 163 ? -1.049 -2.813 -9.281 1.00 98.38 163 VAL A O 1
ATOM 1215 N N . ASN A 1 164 ? -1.367 -3.617 -11.354 1.00 97.94 164 ASN A N 1
ATOM 1216 C CA . ASN A 1 164 ? -0.204 -2.969 -11.954 1.00 97.94 164 ASN A CA 1
ATOM 1217 C C . ASN A 1 164 ? -0.659 -1.969 -13.013 1.00 97.94 164 ASN A C 1
ATOM 1219 O O . ASN A 1 164 ? -1.349 -2.334 -13.964 1.00 97.94 164 ASN A O 1
ATOM 1223 N N . ILE A 1 165 ? -0.264 -0.713 -12.837 1.00 98.00 165 ILE A N 1
ATOM 1224 C CA . ILE A 1 165 ? -0.696 0.416 -13.657 1.00 98.00 165 ILE A CA 1
ATOM 1225 C C . ILE A 1 165 ? 0.483 0.840 -14.539 1.00 98.00 165 ILE A C 1
ATOM 1227 O O . ILE A 1 165 ? 1.583 1.042 -14.014 1.00 98.00 165 ILE A O 1
ATOM 1231 N N . PRO A 1 166 ? 0.317 0.949 -15.870 1.00 96.62 166 PRO A N 1
ATOM 1232 C CA . PRO A 1 166 ? 1.387 1.422 -16.738 1.00 96.62 166 PRO A CA 1
ATOM 1233 C C . PRO A 1 166 ? 1.682 2.900 -16.460 1.00 96.62 166 PRO A C 1
ATOM 1235 O O . PRO A 1 166 ? 0.777 3.684 -16.186 1.00 96.62 166 PRO A O 1
ATOM 1238 N N . ALA A 1 167 ? 2.952 3.288 -16.556 1.00 94.69 167 ALA A N 1
ATOM 1239 C CA . ALA A 1 167 ? 3.377 4.678 -16.418 1.00 94.69 167 ALA A CA 1
ATOM 1240 C C . ALA A 1 167 ? 3.174 5.448 -17.730 1.00 94.69 167 ALA A C 1
ATOM 1242 O O . ALA A 1 167 ? 4.132 5.857 -18.382 1.00 94.69 167 ALA A O 1
ATOM 1243 N N . LEU A 1 168 ? 1.912 5.569 -18.133 1.00 94.19 168 LEU A N 1
ATOM 1244 C CA . LEU A 1 168 ? 1.474 6.265 -19.337 1.00 94.19 168 LEU A CA 1
ATOM 1245 C C . LEU A 1 168 ? 0.469 7.362 -18.965 1.00 94.19 168 LEU A C 1
ATOM 1247 O O . LEU A 1 168 ? -0.215 7.231 -17.943 1.00 94.19 168 LEU A O 1
ATOM 1251 N N . PRO A 1 169 ? 0.338 8.419 -19.787 1.00 91.88 169 PRO A N 1
ATOM 1252 C CA . PRO A 1 169 ? -0.782 9.347 -19.689 1.00 91.88 169 PRO A CA 1
ATOM 1253 C C . PRO A 1 169 ? -2.116 8.597 -19.701 1.00 91.88 169 PRO A C 1
ATOM 1255 O O . PRO A 1 169 ? -2.257 7.574 -20.375 1.00 91.88 169 PRO A O 1
ATOM 1258 N N . LYS A 1 170 ? -3.112 9.110 -18.971 1.00 91.88 170 LYS A N 1
ATOM 1259 C CA . LYS A 1 170 ? -4.429 8.468 -18.833 1.00 91.88 170 LYS A CA 1
ATOM 1260 C C . LYS A 1 170 ? -5.056 8.156 -20.194 1.00 91.88 170 LYS A C 1
ATOM 1262 O O . LYS A 1 170 ? -5.692 7.120 -20.355 1.00 91.88 170 LYS A O 1
ATOM 1267 N N . GLU A 1 171 ? -4.878 9.055 -21.151 1.00 94.94 171 GLU A N 1
ATOM 1268 C CA . GLU A 1 171 ? -5.438 8.993 -22.499 1.00 94.94 171 GLU A CA 1
ATOM 1269 C C . GLU A 1 171 ? -4.845 7.843 -23.330 1.00 94.94 171 GLU A C 1
ATOM 1271 O O . GLU A 1 171 ? -5.469 7.393 -24.287 1.00 94.94 171 GLU A O 1
ATOM 1276 N N . GLU A 1 172 ? -3.670 7.339 -22.947 1.00 95.94 172 GLU A N 1
ATOM 1277 C CA . GLU A 1 172 ? -2.974 6.229 -23.607 1.00 95.94 172 GLU A CA 1
ATOM 1278 C C . GLU A 1 172 ? -3.252 4.869 -22.940 1.00 95.94 172 GLU A C 1
ATOM 1280 O O . GLU A 1 172 ? -2.859 3.818 -23.453 1.00 95.94 172 GLU A O 1
ATOM 1285 N N . ILE A 1 173 ? -3.947 4.851 -21.799 1.00 96.06 173 ILE A N 1
ATOM 1286 C CA . ILE A 1 173 ? -4.290 3.614 -21.095 1.00 96.06 173 ILE A CA 1
ATOM 1287 C C . ILE A 1 173 ? -5.486 2.957 -21.790 1.00 96.06 173 ILE A C 1
ATOM 1289 O O . ILE A 1 173 ? -6.627 3.392 -21.659 1.00 96.06 173 ILE A O 1
ATOM 1293 N N . ALA A 1 174 ? -5.221 1.854 -22.496 1.00 96.56 174 ALA A N 1
ATOM 1294 C CA . ALA A 1 174 ? -6.206 1.143 -23.319 1.00 96.56 174 ALA A CA 1
ATOM 1295 C C . ALA A 1 174 ? -7.363 0.482 -22.538 1.00 96.56 174 ALA A C 1
ATOM 1297 O O . ALA A 1 174 ? -8.333 0.028 -23.145 1.00 96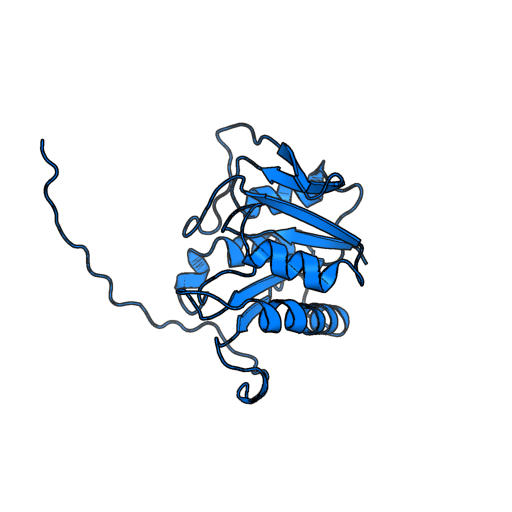.56 174 ALA A O 1
ATOM 1298 N N . GLY A 1 175 ? -7.267 0.396 -21.210 1.00 95.88 175 GLY A N 1
ATOM 1299 C CA . GLY A 1 175 ? -8.301 -0.161 -20.341 1.00 95.88 175 GLY A CA 1
ATOM 1300 C C . GLY A 1 175 ? -7.751 -1.125 -19.293 1.00 95.88 175 GLY A C 1
ATOM 1301 O O . GLY A 1 175 ? -6.561 -1.122 -18.977 1.00 95.88 175 GLY A O 1
ATOM 1302 N N . VAL A 1 176 ? -8.643 -1.951 -18.745 1.00 96.94 176 VAL A N 1
ATOM 1303 C CA . VAL A 1 176 ? -8.347 -2.920 -17.680 1.00 96.94 176 VAL A CA 1
ATOM 1304 C C . VAL A 1 176 ? -8.433 -4.335 -18.238 1.00 96.94 176 VAL A C 1
ATOM 1306 O O . VAL A 1 176 ? -9.362 -4.662 -18.974 1.00 96.94 176 VAL A O 1
ATOM 1309 N N . CYS A 1 177 ? -7.485 -5.191 -17.862 1.00 96.94 177 CYS A N 1
ATOM 1310 C CA . CYS A 1 177 ? -7.473 -6.598 -18.245 1.00 96.94 177 CYS A CA 1
ATOM 1311 C C . CYS A 1 177 ? -7.226 -7.478 -17.016 1.00 96.94 177 CYS A C 1
ATOM 1313 O O . CYS A 1 177 ? -6.279 -7.245 -16.262 1.00 96.94 177 CYS A O 1
ATOM 1315 N N . PHE A 1 178 ? -8.056 -8.507 -16.829 1.00 95.75 178 PHE A N 1
ATOM 1316 C CA . PHE A 1 178 ? -7.795 -9.546 -15.836 1.00 95.75 178 PHE A CA 1
ATOM 1317 C C . PHE A 1 178 ? -6.704 -10.475 -16.348 1.00 95.75 178 PHE A C 1
ATOM 1319 O O . PHE A 1 178 ? -6.785 -11.014 -17.451 1.00 95.75 178 PHE A O 1
ATOM 1326 N N . THR A 1 179 ? -5.682 -10.677 -15.528 1.00 95.44 179 THR A N 1
ATOM 1327 C CA . THR A 1 179 ? -4.514 -11.473 -15.896 1.00 95.44 179 THR A CA 1
ATOM 1328 C C . THR A 1 179 ? -4.275 -12.589 -14.887 1.00 95.44 179 THR A C 1
ATOM 1330 O O . THR A 1 179 ? -4.873 -12.637 -13.813 1.00 95.44 179 THR A O 1
ATOM 1333 N N . ARG A 1 180 ? -3.393 -13.515 -15.260 1.00 94.12 180 ARG A N 1
ATOM 1334 C CA . ARG A 1 180 ? -2.817 -14.517 -14.360 1.00 94.12 180 ARG A CA 1
ATOM 1335 C C . ARG A 1 180 ? -1.370 -14.152 -14.073 1.00 94.12 180 ARG A C 1
ATOM 1337 O O . ARG A 1 180 ? -0.712 -13.548 -14.920 1.00 94.12 180 ARG A O 1
ATOM 1344 N N . GLN A 1 181 ? -0.870 -14.561 -12.912 1.00 93.88 181 GLN A N 1
ATOM 1345 C CA . GLN A 1 181 ? 0.535 -14.384 -12.570 1.00 93.88 181 GLN A CA 1
ATOM 1346 C C . GLN A 1 181 ? 1.428 -15.040 -13.635 1.00 93.88 181 GLN A C 1
ATOM 1348 O O . GLN A 1 181 ? 1.265 -16.214 -13.970 1.00 93.88 181 GLN A O 1
ATOM 1353 N N . GLY A 1 182 ? 2.359 -14.259 -14.184 1.00 89.12 182 GLY A N 1
ATOM 1354 C CA . GLY A 1 182 ? 3.383 -14.772 -15.088 1.00 89.12 182 GLY A CA 1
ATOM 1355 C C . GLY A 1 182 ? 4.401 -15.640 -14.346 1.00 89.12 182 GLY A C 1
ATOM 1356 O O . GLY A 1 182 ? 4.667 -15.433 -13.166 1.00 89.12 182 GLY A O 1
ATOM 1357 N N . THR A 1 183 ? 5.006 -16.595 -15.043 1.00 84.94 183 THR A N 1
ATOM 1358 C CA . THR A 1 183 ? 6.028 -17.496 -14.477 1.00 84.94 183 THR A CA 1
ATOM 1359 C C . THR A 1 183 ? 7.423 -17.246 -15.049 1.00 84.94 183 THR A C 1
ATOM 1361 O O . THR A 1 183 ? 8.349 -18.008 -14.774 1.00 84.94 183 THR A O 1
ATOM 1364 N N . SER A 1 184 ? 7.578 -16.203 -15.869 1.00 77.38 184 SER A N 1
ATOM 1365 C CA . SER A 1 184 ? 8.862 -15.822 -16.453 1.00 77.38 184 SER A CA 1
ATOM 1366 C C . SER A 1 184 ? 9.856 -15.456 -15.355 1.00 77.38 184 SER A C 1
ATOM 1368 O O . SER A 1 184 ? 9.523 -14.721 -14.423 1.00 77.38 184 SER A O 1
ATOM 1370 N N . ARG A 1 185 ? 11.075 -15.982 -15.477 1.00 70.56 185 ARG A N 1
ATOM 1371 C CA . ARG A 1 185 ? 12.187 -15.687 -14.573 1.00 70.56 185 ARG A CA 1
ATOM 1372 C C . ARG A 1 185 ? 12.941 -14.464 -15.079 1.00 70.56 185 ARG A C 1
ATOM 1374 O O . ARG A 1 185 ? 13.046 -14.268 -16.288 1.00 70.56 185 ARG A O 1
ATOM 1381 N N . PHE A 1 186 ? 13.462 -13.667 -14.155 1.00 70.56 186 PHE A N 1
ATOM 1382 C CA . PHE A 1 186 ? 14.459 -12.657 -14.487 1.00 70.56 186 PHE A CA 1
ATOM 1383 C C . PHE A 1 186 ? 15.815 -13.346 -14.655 1.00 70.56 186 PHE A C 1
ATOM 1385 O O . PHE A 1 186 ? 16.118 -14.295 -13.932 1.00 70.56 186 PHE A O 1
ATOM 1392 N N . GLU A 1 187 ? 16.615 -12.895 -15.620 1.00 75.81 187 GLU A N 1
ATOM 1393 C CA . GLU A 1 187 ? 18.030 -13.258 -15.654 1.00 75.81 187 GLU A CA 1
ATOM 1394 C C . GLU A 1 187 ? 18.748 -12.458 -14.568 1.00 75.81 187 GLU A C 1
ATOM 1396 O O . GLU A 1 187 ? 18.786 -11.227 -14.603 1.00 75.81 187 GLU A O 1
ATOM 1401 N N . GLU A 1 188 ? 19.270 -13.164 -13.572 1.00 79.19 188 GLU A N 1
ATOM 1402 C CA . GLU A 1 188 ? 19.991 -12.573 -12.451 1.00 79.19 188 GLU A CA 1
ATOM 1403 C C . GLU A 1 188 ? 21.498 -12.666 -12.700 1.00 79.19 188 GLU A C 1
ATOM 1405 O O . GLU A 1 188 ? 22.017 -13.705 -13.112 1.00 79.19 188 GLU A O 1
ATOM 1410 N N . TYR A 1 189 ? 22.214 -11.577 -12.427 1.00 87.12 189 TYR A N 1
ATOM 1411 C CA . TYR A 1 189 ? 23.671 -11.531 -12.471 1.00 87.12 189 TYR A CA 1
ATOM 1412 C C . TYR A 1 189 ? 24.196 -10.915 -11.178 1.00 87.12 189 TYR A C 1
ATOM 1414 O O . TYR A 1 189 ? 23.727 -9.863 -10.743 1.00 87.12 189 TYR A O 1
ATOM 1422 N N . PHE A 1 190 ? 25.199 -11.560 -10.588 1.00 88.38 190 PHE A N 1
ATOM 1423 C CA . PHE A 1 190 ? 25.906 -11.048 -9.423 1.00 88.38 190 PHE A CA 1
ATOM 1424 C C . PHE A 1 190 ? 27.260 -10.493 -9.859 1.00 88.38 190 PHE A C 1
ATOM 1426 O O . PHE A 1 190 ? 28.085 -11.208 -10.427 1.00 88.38 190 PHE A O 1
ATOM 1433 N N . GLU A 1 191 ? 27.508 -9.219 -9.562 1.00 91.19 191 GLU A N 1
ATOM 1434 C CA . GLU A 1 191 ? 28.809 -8.599 -9.790 1.00 91.19 191 GLU A CA 1
ATOM 1435 C C . GLU A 1 191 ? 29.703 -8.818 -8.565 1.00 91.19 191 GLU A C 1
ATOM 1437 O O . GLU A 1 191 ? 29.462 -8.263 -7.491 1.00 91.19 191 GLU A O 1
ATOM 1442 N N . ARG A 1 192 ? 30.758 -9.623 -8.716 1.00 92.44 192 ARG A N 1
ATOM 1443 C CA . ARG A 1 192 ? 31.764 -9.774 -7.662 1.00 92.44 192 ARG A CA 1
ATOM 1444 C C . ARG A 1 192 ? 32.556 -8.475 -7.525 1.00 92.44 192 ARG A C 1
ATOM 1446 O O . ARG A 1 192 ? 33.176 -8.023 -8.483 1.00 92.44 192 ARG A O 1
ATOM 1453 N N . ARG A 1 193 ? 32.606 -7.933 -6.310 1.00 95.00 193 ARG A N 1
ATOM 1454 C CA . ARG A 1 193 ? 33.446 -6.789 -5.938 1.00 95.00 193 ARG A CA 1
ATOM 1455 C C . ARG A 1 193 ? 34.330 -7.155 -4.746 1.00 95.00 193 ARG A C 1
ATOM 1457 O O . ARG A 1 193 ? 34.013 -8.095 -4.019 1.00 95.00 193 ARG A O 1
ATOM 1464 N N . SER A 1 194 ? 35.427 -6.425 -4.569 1.00 91.44 194 SER A N 1
ATOM 1465 C CA . SER A 1 194 ? 36.272 -6.503 -3.372 1.00 91.44 194 SER A CA 1
ATOM 1466 C C . SER A 1 194 ? 36.054 -5.249 -2.543 1.00 91.44 194 SER A C 1
ATOM 1468 O O . SER A 1 194 ? 36.051 -4.145 -3.092 1.00 91.44 194 SER A O 1
ATOM 1470 N N . ASP A 1 195 ? 35.847 -5.423 -1.242 1.00 86.12 195 ASP A N 1
ATOM 1471 C CA . ASP A 1 195 ? 35.864 -4.300 -0.315 1.00 86.12 195 ASP A CA 1
ATOM 1472 C C . ASP A 1 195 ? 37.324 -3.890 0.009 1.00 86.12 195 ASP A C 1
ATOM 1474 O O . ASP A 1 195 ? 38.259 -4.554 -0.446 1.00 86.12 195 ASP A O 1
ATOM 1478 N N . PRO A 1 196 ? 37.560 -2.759 0.700 1.00 87.00 196 PRO A N 1
ATOM 1479 C CA . PRO A 1 196 ? 38.915 -2.288 0.999 1.00 87.00 196 PRO A CA 1
ATOM 1480 C C . PRO A 1 196 ? 39.739 -3.131 1.996 1.00 87.00 196 PRO A C 1
ATOM 1482 O O . PRO A 1 196 ? 40.872 -2.731 2.270 1.00 87.00 196 PRO A O 1
ATOM 1485 N N . ARG A 1 197 ? 39.191 -4.199 2.597 1.00 64.50 197 ARG A N 1
ATOM 1486 C CA . ARG A 1 197 ? 39.859 -5.048 3.603 1.00 64.50 197 ARG A CA 1
ATOM 1487 C C . ARG A 1 197 ? 40.541 -6.275 3.005 1.00 64.50 197 ARG A C 1
ATOM 1489 O O . ARG A 1 197 ? 40.020 -6.863 2.033 1.00 64.50 197 ARG A O 1
#

pLDDT: mean 93.9, std 5.84, range [64.5, 98.81]

Nearest PDB structures (foldseek):
  1ilv-assembly2_B  TM=9.498E-01  e=8.481E-21  Thermotoga maritima
  3ty2-assembly1_B  TM=9.350E-01  e=7.968E-21  Coxiella burnetii
  4zg5-assembly1_G  TM=9.481E-01  e=7.129E-19  Brucella abortus S19
  2wqk-assembly1_A  TM=9.173E-01  e=4.936E-18  Aquifex aeolicus VF5
  5ksr-assembly1_B  TM=9.251E-01  e=1.818E-18  Xylella fastidiosa 9a5c

Solvent-accessible surface area (backbone atoms only — not comparable to full-atom values): 10873 Å² total; per-residue (Å²): 104,40,34,36,38,27,23,17,64,14,61,85,27,67,32,38,49,41,34,46,67,57,40,57,87,80,38,49,73,46,35,33,12,9,66,50,71,40,75,69,54,16,75,44,69,72,80,90,58,84,75,48,79,41,84,37,70,52,96,91,38,86,58,32,33,28,24,65,47,34,24,33,38,24,46,51,46,38,48,74,67,71,37,98,57,68,50,64,33,35,41,12,23,41,37,69,33,62,71,56,37,60,49,42,68,31,25,11,28,45,25,21,8,43,46,31,4,72,73,69,25,51,13,29,15,36,18,34,48,25,77,71,88,64,78,45,66,66,61,22,54,50,47,53,57,52,53,49,47,64,69,77,43,88,71,60,86,58,50,49,46,80,46,71,40,74,77,60,61,76,91,70,58,94,73,88,78,93,79,76,83,45,83,66,77,81,92,82,84,84,84,88,79,82,72,101,122

Foldseek 3Di:
DEEEEEEQQFDPDPWSVLLCVLCVVPHNYAYFYAHHHRAQQFLDWDDPDDKDWDFDDDPRHTPYIHIPIALLNRLVCVQPPVDPHHGQEYEYDAAQAACAAPNCRRGSLNSNQLSCLVVQHAGERHYEHHNPPQDSNVSSNCVVVVVVCSVPDPDDRSDYHYHYHYRDPPVPPPDDDDDDGHHDDDDDDDDDDDDPD